Protein 2E5A (pdb70)

Structure (mmCIF, N/CA/C/O backbone):
data_2E5A
#
_entry.id   2E5A
#
_cell.length_a   81.439
_cell.length_b   81.439
_cell.length_c   120.532
_cell.angle_alpha   90.00
_cell.angle_beta   90.00
_cell.angle_gamma   120.00
#
_symmetry.space_group_name_H-M   'P 31 2 1'
#
loop_
_entity.id
_entity.type
_entity.pdbx_description
1 polymer 'Lipoyltransferase 1'
2 non-polymer 'MAGNESIUM ION'
3 non-polymer 'PHOSPHATE ION'
4 non-polymer "5'-O-[(R)-({5-[(3R)-1,2-DITHIOLAN-3-YL]PENTANOYL}OXY)(HYDROXY)PHOSPHORYL]ADENOSINE"
5 non-polymer 'ACETIC ACID'
6 water water
#
loop_
_atom_site.group_PDB
_atom_site.id
_atom_site.type_symbol
_atom_site.label_atom_id
_atom_site.label_alt_id
_atom_site.label_comp_id
_atom_site.label_asym_id
_atom_site.label_entity_id
_atom_site.label_seq_id
_atom_site.pdbx_PDB_ins_code
_atom_site.Cartn_x
_atom_site.Cartn_y
_atom_site.Cartn_z
_atom_site.occupancy
_atom_site.B_iso_or_equiv
_atom_site.auth_seq_id
_atom_site.auth_comp_id
_atom_site.auth_asym_id
_atom_site.auth_atom_id
_atom_site.pdbx_PDB_model_num
ATOM 1 N N . GLY A 1 5 ? 36.223 54.813 12.644 1.00 48.36 5 GLY A N 1
ATOM 2 C CA . GLY A 1 5 ? 37.013 53.539 12.660 1.00 47.49 5 GLY A CA 1
ATOM 3 C C . GLY A 1 5 ? 38.297 53.595 13.473 1.00 47.44 5 GLY A C 1
ATOM 4 O O . GLY A 1 5 ? 38.692 54.661 13.968 1.00 47.33 5 GLY A O 1
ATOM 5 N N . LEU A 1 6 ? 38.955 52.442 13.600 1.00 46.36 6 LEU A N 1
ATOM 6 C CA . LEU A 1 6 ? 40.169 52.305 14.403 1.00 45.56 6 LEU A CA 1
ATOM 7 C C . LEU A 1 6 ? 40.994 51.105 13.941 1.00 44.60 6 LEU A C 1
ATOM 8 O O . LEU A 1 6 ? 40.440 50.040 13.671 1.00 44.27 6 LEU A O 1
ATOM 13 N N . ILE A 1 7 ? 42.311 51.288 13.847 1.00 43.40 7 ILE A N 1
ATOM 14 C CA . ILE A 1 7 ? 43.218 50.229 13.410 1.00 42.34 7 ILE A CA 1
ATOM 15 C C . ILE A 1 7 ? 44.201 49.873 14.522 1.00 41.89 7 ILE A C 1
ATOM 16 O O . ILE A 1 7 ? 44.969 50.721 14.984 1.00 41.65 7 ILE A O 1
ATOM 21 N N . LEU A 1 8 ? 44.165 48.613 14.949 1.00 40.94 8 LEU A N 1
ATOM 22 C CA . LEU A 1 8 ? 45.022 48.143 16.028 1.00 40.33 8 LEU A CA 1
ATOM 23 C C . LEU A 1 8 ? 45.919 47.009 15.554 1.00 40.46 8 LEU A C 1
ATOM 24 O O . LEU A 1 8 ? 45.513 46.180 14.734 1.00 39.85 8 LEU A O 1
ATOM 29 N N . GLN A 1 9 ? 47.145 46.990 16.063 1.00 40.32 9 GLN A N 1
ATOM 30 C CA . GLN A 1 9 ? 48.051 45.886 15.803 1.00 41.14 9 GLN A CA 1
ATOM 31 C C . GLN A 1 9 ? 48.659 45.382 17.100 1.00 40.91 9 GLN A C 1
ATOM 32 O O . GLN A 1 9 ? 49.244 46.152 17.863 1.00 40.95 9 GLN A O 1
ATOM 38 N N . SER A 1 10 ? 48.526 44.084 17.344 1.00 40.67 10 SER A N 1
ATOM 39 C CA . SER A 1 10 ? 49.106 43.488 18.532 1.00 40.70 10 SER A CA 1
ATOM 40 C C . SER A 1 10 ? 50.626 43.433 18.409 1.00 40.69 10 SER A C 1
ATOM 41 O O . SER A 1 10 ? 51.158 43.127 17.339 1.00 40.32 10 SER A O 1
ATOM 44 N N . ILE A 1 11 ? 51.305 43.721 19.518 1.00 40.82 11 ILE A N 1
ATOM 45 C CA . ILE A 1 11 ? 52.763 43.645 19.609 1.00 41.26 11 ILE A CA 1
ATOM 46 C C . ILE A 1 11 ? 53.192 42.229 19.988 1.00 41.38 11 ILE A C 1
ATOM 47 O O . ILE A 1 11 ? 54.371 41.876 19.898 1.00 41.66 11 ILE A O 1
ATOM 52 N N . SER A 1 12 ? 52.215 41.426 20.412 1.00 40.91 12 SER A N 1
ATOM 53 C CA . SER A 1 12 ? 52.448 40.071 20.899 1.00 40.67 12 SER A CA 1
ATOM 54 C C . SER A 1 12 ? 52.369 39.052 19.757 1.00 40.27 12 SER A C 1
ATOM 55 O O . SER A 1 12 ? 51.634 39.242 18.782 1.00 40.21 12 SER A O 1
ATOM 58 N N . ASN A 1 13 ? 53.153 37.987 19.870 1.00 39.84 13 ASN A N 1
ATOM 59 C CA . ASN A 1 13 ? 53.052 36.857 18.955 1.00 39.59 13 ASN A CA 1
ATOM 60 C C . ASN A 1 13 ? 52.510 35.615 19.658 1.00 39.27 13 ASN A C 1
ATOM 61 O O . ASN A 1 13 ? 52.607 34.503 19.134 1.00 39.66 13 ASN A O 1
ATOM 66 N N . ASP A 1 14 ? 51.939 35.815 20.844 1.00 39.11 14 ASP A N 1
ATOM 67 C CA . ASP A 1 14 ? 51.306 34.741 21.616 1.00 39.45 14 ASP A CA 1
ATOM 68 C C . ASP A 1 14 ? 49.825 34.606 21.242 1.00 38.62 14 ASP A C 1
ATOM 69 O O . ASP A 1 14 ? 49.002 35.455 21.600 1.00 38.39 14 ASP A O 1
ATOM 74 N N . VAL A 1 15 ? 49.498 33.522 20.542 1.00 37.61 15 VAL A N 1
ATOM 75 C CA . VAL A 1 15 ? 48.126 33.260 20.085 1.00 36.61 15 VAL A CA 1
ATOM 76 C C . VAL A 1 15 ? 47.063 33.424 21.175 1.00 36.16 15 VAL A C 1
ATOM 77 O O . VAL A 1 15 ? 45.986 33.950 20.915 1.00 35.94 15 VAL A O 1
ATOM 81 N N . TYR A 1 16 ? 47.371 32.992 22.392 1.00 35.59 16 TYR A N 1
ATOM 82 C CA . TYR A 1 16 ? 46.370 32.990 23.453 1.00 35.74 16 TYR A CA 1
ATOM 83 C C . TYR A 1 16 ? 46.001 34.400 23.898 1.00 35.65 16 TYR A C 1
ATOM 84 O O . TYR A 1 16 ? 44.831 34.687 24.167 1.00 35.59 16 TYR A O 1
ATOM 93 N N . HIS A 1 17 ? 46.994 35.284 23.951 1.00 36.00 17 HIS A N 1
ATOM 94 C CA . HIS A 1 17 ? 46.737 36.689 24.280 1.00 36.13 17 HIS A CA 1
ATOM 95 C C . HIS A 1 17 ? 46.089 37.434 23.132 1.00 35.23 17 HIS A C 1
ATOM 96 O O . HIS A 1 17 ? 45.312 38.356 23.359 1.00 35.64 17 HIS A O 1
ATOM 103 N N . ASN A 1 18 ? 46.407 37.028 21.905 1.00 34.15 18 ASN A N 1
ATOM 104 C CA . ASN A 1 18 ? 45.842 37.661 20.715 1.00 33.47 18 ASN A CA 1
ATOM 105 C C . ASN A 1 18 ? 44.373 37.295 20.532 1.00 33.15 18 ASN A C 1
ATOM 106 O O . ASN A 1 18 ? 43.548 38.151 20.198 1.00 32.30 18 ASN A O 1
ATOM 111 N N . LEU A 1 19 ? 44.062 36.014 20.750 1.00 32.68 19 LEU A N 1
ATOM 112 C CA . LEU A 1 19 ? 42.676 35.551 20.822 1.00 32.85 19 LEU A CA 1
ATOM 113 C C . LEU A 1 1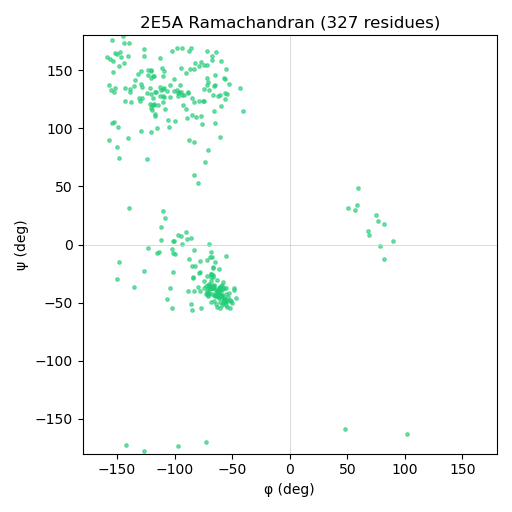9 ? 41.898 36.229 21.966 1.00 33.24 19 LEU A C 1
ATOM 114 O O . LEU A 1 19 ? 40.722 36.543 21.813 1.00 32.72 19 LEU A O 1
ATOM 119 N N . ALA A 1 20 ? 42.558 36.443 23.106 1.00 33.74 20 ALA A N 1
ATOM 120 C CA . ALA A 1 20 ? 41.937 37.151 24.241 1.00 34.37 20 ALA A CA 1
ATOM 121 C C . ALA A 1 20 ? 41.532 38.583 23.874 1.00 35.04 20 ALA A C 1
ATOM 122 O O . ALA A 1 20 ? 40.494 39.072 24.331 1.00 34.58 20 ALA A O 1
ATOM 124 N N . VAL A 1 21 ? 42.349 39.241 23.046 1.00 35.87 21 VAL A N 1
ATOM 125 C CA . VAL A 1 21 ? 42.037 40.577 22.509 1.00 36.80 21 VAL A CA 1
ATOM 126 C C . VAL A 1 21 ? 40.716 40.577 21.765 1.00 37.09 21 VAL A C 1
ATOM 127 O O . VAL A 1 21 ? 39.885 41.471 21.966 1.00 36.74 21 VAL A O 1
ATOM 131 N N . GLU A 1 22 ? 40.544 39.582 20.891 1.00 37.73 22 GLU A N 1
ATOM 132 C CA . GLU A 1 22 ? 39.285 39.356 20.190 1.00 38.39 22 GLU A CA 1
ATOM 133 C C . GLU A 1 22 ? 38.133 39.237 21.160 1.00 39.14 22 GLU A C 1
ATOM 134 O O . GLU A 1 22 ? 37.142 39.948 21.009 1.00 39.47 22 GLU A O 1
ATOM 140 N N . ASP A 1 23 ? 38.260 38.337 22.143 1.00 40.06 23 ASP A N 1
ATOM 141 C CA . ASP A 1 23 ? 37.262 38.188 23.218 1.00 41.26 23 ASP A CA 1
ATOM 142 C C . ASP A 1 23 ? 36.939 39.541 23.845 1.00 41.79 23 ASP A C 1
ATOM 143 O O . ASP A 1 23 ? 35.767 39.899 23.999 1.00 42.62 23 ASP A O 1
ATOM 148 N N . TRP A 1 24 ? 37.991 40.271 24.218 1.00 42.01 24 TRP A N 1
ATOM 149 C CA . TRP A 1 24 ? 37.869 41.530 24.949 1.00 42.69 24 TRP A CA 1
ATOM 150 C C . TRP A 1 24 ? 37.130 42.603 24.152 1.00 43.10 24 TRP A C 1
ATOM 151 O O . TRP A 1 24 ? 36.154 43.176 24.642 1.00 43.27 24 TRP A O 1
ATOM 162 N N . ILE A 1 25 ? 37.595 42.874 22.935 1.00 43.48 25 ILE A N 1
ATOM 163 C CA . ILE A 1 25 ? 36.962 43.873 22.077 1.00 44.44 25 ILE A CA 1
ATOM 164 C C . ILE A 1 25 ? 35.491 43.514 21.836 1.00 45.81 25 ILE A C 1
ATOM 165 O O . ILE A 1 25 ? 34.607 44.366 21.961 1.00 45.83 25 ILE A O 1
ATOM 170 N N . HIS A 1 26 ? 35.261 42.242 21.509 1.00 47.43 26 HIS A N 1
ATOM 171 C CA . HIS A 1 26 ? 33.940 41.615 21.420 1.00 49.17 26 HIS A CA 1
ATOM 172 C C . HIS A 1 26 ? 33.053 41.943 22.624 1.00 49.81 26 HIS A C 1
ATOM 173 O O . HIS A 1 26 ? 31.880 42.283 22.465 1.00 50.39 26 HIS A O 1
ATOM 180 N N . ASP A 1 27 ? 33.626 41.841 23.822 1.00 50.58 27 ASP A N 1
ATOM 181 C CA . ASP A 1 27 ? 32.887 42.001 25.074 1.00 51.20 27 ASP A CA 1
ATOM 182 C C . ASP A 1 27 ? 32.708 43.449 25.525 1.00 51.63 27 ASP A C 1
ATOM 183 O O . ASP A 1 27 ? 31.729 43.759 26.214 1.00 51.71 27 ASP A O 1
ATOM 188 N N . HIS A 1 28 ? 33.645 44.325 25.152 1.00 51.86 28 HIS A N 1
ATOM 189 C CA . HIS A 1 28 ? 33.774 45.635 25.806 1.00 52.08 28 HIS A CA 1
ATOM 190 C C . HIS A 1 28 ? 33.768 46.887 24.924 1.00 52.25 28 HIS A C 1
ATOM 191 O O . HIS A 1 28 ? 33.469 47.979 25.421 1.00 52.28 28 HIS A O 1
ATOM 198 N N . MET A 1 29 ? 34.115 46.760 23.643 1.00 52.02 29 MET A N 1
ATOM 199 C CA . MET A 1 29 ? 34.199 47.946 22.779 1.00 52.14 29 MET A CA 1
ATOM 200 C C . MET A 1 29 ? 32.878 48.307 22.108 1.00 52.04 29 MET A C 1
ATOM 201 O O . MET A 1 29 ? 32.199 47.450 21.536 1.00 51.91 29 MET A O 1
ATOM 206 N N . ASN A 1 30 ? 32.522 49.585 22.195 1.00 52.08 30 ASN A N 1
ATOM 207 C CA . ASN A 1 30 ? 31.374 50.122 21.479 1.00 51.92 30 ASN A CA 1
ATOM 208 C C . ASN A 1 30 ? 31.754 50.321 20.017 1.00 51.45 30 ASN A C 1
ATOM 209 O O . ASN A 1 30 ? 32.563 51.190 19.682 1.00 51.48 30 ASN A O 1
ATOM 214 N N . LEU A 1 31 ? 31.173 49.493 19.155 1.00 50.85 31 LEU A N 1
ATOM 215 C CA . LEU A 1 31 ? 31.537 49.450 17.741 1.00 50.42 31 LEU A CA 1
ATOM 216 C C . LEU A 1 31 ? 30.544 50.198 16.842 1.00 50.37 31 LEU A C 1
ATOM 217 O O . LEU A 1 31 ? 30.688 50.208 15.617 1.00 50.01 31 LEU A O 1
ATOM 222 N N . GLU A 1 32 ? 29.546 50.825 17.463 1.00 50.49 32 GLU A N 1
ATOM 223 C CA . GLU A 1 32 ? 28.557 51.636 16.744 1.00 50.88 32 GLU A CA 1
ATOM 224 C C . GLU A 1 32 ? 29.217 52.869 16.122 1.00 50.53 32 GLU A C 1
ATOM 225 O O . GLU A 1 32 ? 29.724 53.736 16.834 1.00 50.84 32 GLU A O 1
ATOM 231 N N . GLY A 1 33 ? 29.226 52.918 14.793 1.00 50.35 33 GLY A N 1
ATOM 232 C CA . GLY A 1 33 ? 29.868 53.999 14.036 1.00 49.90 33 GLY A CA 1
ATOM 233 C C . GLY A 1 33 ? 31.384 54.028 14.149 1.00 49.71 33 GLY A C 1
ATOM 234 O O . GLY A 1 33 ? 32.032 55.002 13.742 1.00 49.94 33 GLY A O 1
ATOM 235 N N . LYS A 1 34 ? 31.955 52.956 14.697 1.00 48.90 34 LYS A N 1
ATOM 236 C CA . LYS A 1 34 ? 33.392 52.885 14.934 1.00 48.22 34 LYS A CA 1
ATOM 237 C C . LYS A 1 34 ? 33.895 51.446 14.796 1.00 46.96 34 LYS A C 1
ATOM 238 O O . LYS A 1 34 ? 34.182 50.796 15.803 1.00 47.21 34 LYS A O 1
ATOM 244 N N . PRO A 1 35 ? 33.992 50.938 13.551 1.00 45.78 35 PRO A N 1
ATOM 245 C CA . PRO A 1 35 ? 34.484 49.573 13.365 1.00 44.79 35 PRO A CA 1
ATOM 246 C C . PRO A 1 35 ? 35.985 49.490 13.645 1.00 43.81 35 PRO A C 1
ATOM 247 O O . PRO A 1 35 ? 36.696 50.491 13.526 1.00 43.86 35 PRO A O 1
ATOM 251 N N . VAL A 1 36 ? 36.459 48.309 14.021 1.00 42.29 36 VAL A N 1
ATOM 252 C CA . VAL A 1 36 ? 37.867 48.132 14.344 1.00 40.63 36 VAL A CA 1
ATOM 253 C C . VAL A 1 36 ? 38.515 47.080 13.437 1.00 40.04 36 VAL A C 1
ATOM 254 O O . VAL A 1 36 ? 37.982 45.978 13.268 1.00 39.07 36 VAL A O 1
ATOM 258 N N . LEU A 1 37 ? 39.647 47.439 12.835 1.00 39.09 37 LEU A N 1
ATOM 259 C CA . LEU A 1 37 ? 40.527 46.451 12.218 1.00 38.85 37 LEU A CA 1
ATOM 260 C C . LEU A 1 37 ? 41.633 46.094 13.203 1.00 38.62 37 LEU A C 1
ATOM 261 O O . LEU A 1 37 ? 42.313 46.976 13.739 1.00 38.52 37 LEU A O 1
ATOM 266 N N . PHE A 1 38 ? 41.802 44.796 13.435 1.00 38.05 38 PHE A N 1
ATOM 267 C CA . PHE A 1 38 ? 42.818 44.289 14.342 1.00 37.33 38 PHE A CA 1
ATOM 268 C C . PHE A 1 38 ? 43.757 43.355 13.580 1.00 37.24 38 PHE A C 1
ATOM 269 O O . PHE A 1 38 ? 43.318 42.360 12.990 1.00 37.51 38 PHE A O 1
ATOM 277 N N . LEU A 1 39 ? 45.043 43.704 13.578 1.00 37.01 39 LEU A N 1
ATOM 278 C CA . LEU A 1 39 ? 46.074 42.969 12.847 1.00 37.06 39 LEU A CA 1
ATOM 279 C C . LEU A 1 39 ? 46.973 42.245 13.834 1.00 36.75 39 LEU A C 1
ATOM 280 O O . LEU A 1 39 ? 47.393 42.819 14.839 1.00 36.49 39 LEU A O 1
ATOM 285 N N . TRP A 1 40 ? 47.267 40.982 13.553 1.00 36.03 40 TRP A N 1
ATOM 286 C CA . TRP A 1 40 ? 48.062 40.186 14.473 1.00 35.90 40 TRP A CA 1
ATOM 287 C C . TRP A 1 40 ? 48.826 39.052 13.798 1.00 36.46 40 TRP A C 1
ATOM 288 O O . TRP A 1 40 ? 48.378 38.507 12.792 1.00 36.38 40 TRP A O 1
ATOM 299 N N . ARG A 1 41 ? 49.990 38.722 14.357 1.00 37.14 41 ARG A N 1
ATOM 300 C CA . ARG A 1 41 ? 50.792 37.593 13.891 1.00 37.80 41 ARG A CA 1
ATOM 301 C C . ARG A 1 41 ? 51.153 36.711 15.072 1.00 37.97 41 ARG A C 1
ATOM 302 O O . ARG A 1 41 ? 51.493 37.212 16.136 1.00 37.62 41 ARG A O 1
ATOM 310 N N . ASN A 1 42 ? 51.080 35.398 14.883 1.00 38.21 42 ASN A N 1
ATOM 311 C CA . ASN A 1 42 ? 51.447 34.465 15.937 1.00 38.54 42 ASN A CA 1
ATOM 312 C C . ASN A 1 42 ? 52.720 33.710 15.620 1.00 39.30 42 ASN A C 1
ATOM 313 O O . ASN A 1 42 ? 53.038 33.485 14.453 1.00 39.70 42 ASN A O 1
ATOM 318 N N . SER A 1 43 ? 53.435 33.312 16.668 1.00 39.96 43 SER A N 1
ATOM 319 C CA . SER A 1 43 ? 54.495 32.323 16.549 1.00 40.47 43 SER A CA 1
ATOM 320 C C . SER A 1 43 ? 53.872 30.981 16.108 1.00 40.63 43 SER A C 1
ATOM 321 O O . SER A 1 43 ? 52.645 30.829 16.167 1.00 41.04 43 SER A O 1
ATOM 324 N N . PRO A 1 44 ? 54.701 30.013 15.658 1.00 40.31 44 PRO A N 1
ATOM 325 C CA . PRO A 1 44 ? 54.179 28.718 15.178 1.00 39.50 44 PRO A CA 1
ATOM 326 C C . PRO A 1 44 ? 53.031 28.133 16.021 1.00 38.50 44 PRO A C 1
ATOM 327 O O . PRO A 1 44 ? 53.211 27.807 17.201 1.00 38.50 44 PRO A O 1
ATOM 331 N N . THR A 1 45 ? 51.852 28.033 15.402 1.00 37.66 45 THR A N 1
ATOM 332 C CA . THR A 1 45 ? 50.618 27.614 16.074 1.00 36.10 45 THR A CA 1
ATOM 333 C C . THR A 1 45 ? 49.649 26.961 15.086 1.00 35.35 45 THR A C 1
ATOM 334 O O . THR A 1 45 ? 49.390 27.504 14.008 1.00 35.15 45 THR A O 1
ATOM 338 N N . VAL A 1 46 ? 49.121 25.800 15.458 1.00 34.11 46 VAL A N 1
ATOM 339 C CA . VAL A 1 46 ? 47.987 25.219 14.753 1.00 33.24 46 VAL A CA 1
ATOM 340 C C . VAL A 1 46 ? 46.724 25.718 15.460 1.00 32.57 46 VAL A C 1
ATOM 341 O O . VAL A 1 46 ? 46.622 25.641 16.689 1.00 32.35 46 VAL A O 1
ATOM 345 N N . VAL A 1 47 ? 45.789 26.273 14.690 1.00 31.44 47 VAL A N 1
ATOM 346 C CA . VAL A 1 47 ? 44.537 26.800 15.264 1.00 30.57 47 VAL A CA 1
ATOM 347 C C . VAL A 1 47 ? 43.344 26.017 14.727 1.00 29.96 47 VAL A C 1
ATOM 348 O O . VAL A 1 47 ? 43.030 26.089 13.542 1.00 29.11 47 VAL A O 1
ATOM 352 N N . ILE A 1 48 ? 42.693 25.265 15.607 1.00 29.41 48 ILE A N 1
ATOM 353 C CA . ILE A 1 48 ? 41.538 24.470 15.230 1.00 29.17 48 ILE A CA 1
ATOM 354 C C . ILE A 1 48 ? 40.263 25.265 15.508 1.00 29.04 48 ILE A C 1
ATOM 355 O O . ILE A 1 48 ? 40.234 26.103 16.403 1.00 29.03 48 ILE A O 1
ATOM 360 N N . GLY A 1 49 ? 39.213 24.991 14.742 1.00 29.24 49 GLY A N 1
ATOM 361 C CA . GLY A 1 49 ? 37.909 25.604 14.980 1.00 29.44 49 GLY A CA 1
ATOM 362 C C . GLY A 1 49 ? 37.285 25.137 16.281 1.00 29.67 49 GLY A C 1
ATOM 363 O O . GLY A 1 49 ? 37.678 24.109 16.847 1.00 28.71 49 GLY A O 1
ATOM 364 N N . ARG A 1 50 ? 36.303 25.900 16.745 1.00 29.98 50 ARG A N 1
ATOM 365 C CA . ARG A 1 50 ? 35.612 25.648 18.018 1.00 29.96 50 ARG A CA 1
ATOM 366 C C . ARG A 1 50 ? 35.133 24.210 18.228 1.00 30.06 50 ARG A C 1
ATOM 367 O O . ARG A 1 50 ? 35.157 23.696 19.361 1.00 29.47 50 ARG A O 1
ATOM 375 N N . HIS A 1 51 ? 34.663 23.573 17.157 1.00 29.83 51 HIS A N 1
ATOM 376 C CA . HIS A 1 51 ? 34.044 22.248 17.273 1.00 29.90 51 HIS A CA 1
ATOM 377 C C . HIS A 1 51 ? 34.891 21.139 16.655 1.00 29.96 51 HIS A C 1
ATOM 378 O O . HIS A 1 51 ? 34.357 20.128 16.179 1.00 29.90 51 HIS A O 1
ATOM 385 N N . GLN A 1 52 ? 36.207 21.336 16.662 1.00 28.76 52 GLN A N 1
ATOM 386 C CA . GLN A 1 52 ? 37.113 20.402 16.020 1.00 29.07 52 GLN A CA 1
ATOM 387 C C . GLN A 1 52 ? 37.822 19.481 17.002 1.00 29.27 52 GLN A C 1
ATOM 388 O O . GLN A 1 52 ? 37.804 19.712 18.214 1.00 29.24 52 GLN A O 1
ATOM 394 N N . ASN A 1 53 ? 38.438 18.446 16.441 1.00 29.78 53 ASN A N 1
ATOM 395 C CA . ASN A 1 53 ? 39.153 17.401 17.169 1.00 30.21 53 ASN A CA 1
ATOM 396 C C . ASN A 1 53 ? 40.621 17.483 16.744 1.00 30.66 53 ASN A C 1
ATOM 397 O O . ASN A 1 53 ? 40.954 17.186 15.593 1.00 30.91 53 ASN A O 1
ATOM 402 N N . PRO A 1 54 ? 41.511 17.911 17.654 1.00 31.08 54 PRO A N 1
ATOM 403 C CA . PRO A 1 54 ? 42.881 18.121 17.205 1.00 31.90 54 PRO A CA 1
ATOM 404 C C . PRO A 1 54 ? 43.654 16.838 16.825 1.00 32.94 54 PRO A C 1
ATOM 405 O O . PRO A 1 54 ? 44.587 16.909 16.025 1.00 32.95 54 PRO A O 1
ATOM 409 N N . TRP A 1 55 ? 43.267 15.689 17.382 1.00 33.93 55 TRP A N 1
ATOM 410 C CA . TRP A 1 55 ? 43.878 14.404 16.988 1.00 35.32 55 TRP A CA 1
ATOM 411 C C . TRP A 1 55 ? 43.525 14.050 15.548 1.00 36.31 55 TRP A C 1
ATOM 412 O O . TRP A 1 55 ? 44.263 13.338 14.871 1.00 36.80 55 TRP A O 1
ATOM 423 N N . GLN A 1 56 ? 42.388 14.567 15.097 1.00 36.86 56 GLN A N 1
ATOM 424 C CA . GLN A 1 56 ? 41.883 14.368 13.749 1.00 38.03 56 GLN A CA 1
ATOM 425 C C . GLN A 1 56 ? 42.520 15.378 12.779 1.00 37.82 56 GLN A C 1
ATOM 426 O O . GLN A 1 56 ? 42.690 15.089 11.588 1.00 37.65 56 GLN A O 1
ATOM 432 N N . GLU A 1 57 ? 42.913 16.538 13.306 1.00 37.31 57 GLU A N 1
ATOM 433 C CA . GLU A 1 57 ? 43.276 17.684 12.473 1.00 37.47 57 GLU A CA 1
ATOM 434 C C . GLU A 1 57 ? 44.764 17.933 12.298 1.00 38.24 57 GLU A C 1
ATOM 435 O O . GLU A 1 57 ? 45.164 18.589 11.334 1.00 37.88 57 GLU A O 1
ATOM 441 N N . CYS A 1 58 ? 45.581 17.453 13.231 1.00 39.25 58 CYS A N 1
ATOM 442 C CA . CYS A 1 58 ? 47.011 17.703 13.131 1.00 40.91 58 CYS A CA 1
ATOM 443 C C . CYS A 1 58 ? 47.903 16.588 13.681 1.00 41.59 58 CYS A C 1
ATOM 444 O O . CYS A 1 58 ? 47.440 15.674 14.375 1.00 41.67 58 CYS A O 1
ATOM 447 N N . ASN A 1 59 ? 49.183 16.669 13.330 1.00 42.55 59 ASN A N 1
ATOM 448 C CA . ASN A 1 59 ? 50.200 15.768 13.850 1.00 43.30 59 ASN A CA 1
ATOM 449 C C . ASN A 1 59 ? 50.730 16.349 15.148 1.00 43.74 59 ASN A C 1
ATOM 450 O O . ASN A 1 59 ? 51.681 17.132 15.141 1.00 43.69 59 ASN A O 1
ATOM 455 N N . LEU A 1 60 ? 50.092 15.975 16.254 1.00 44.39 60 LEU A N 1
ATOM 456 C CA . LEU A 1 60 ? 50.399 16.534 17.570 1.00 45.34 60 LEU A CA 1
ATOM 457 C C . LEU A 1 60 ? 51.801 16.170 18.064 1.00 46.28 60 LEU A C 1
ATOM 458 O O . LEU A 1 60 ? 52.460 16.970 18.732 1.00 46.34 60 LEU A O 1
ATOM 463 N N . ASN A 1 61 ? 52.243 14.961 17.733 1.00 47.45 61 ASN A N 1
ATOM 464 C CA . ASN A 1 61 ? 53.590 14.511 18.067 1.00 48.60 61 ASN A CA 1
ATOM 465 C C . ASN A 1 61 ? 54.656 15.394 17.439 1.00 48.84 61 ASN A C 1
ATOM 466 O O . ASN A 1 61 ? 55.565 15.857 18.132 1.00 49.10 61 ASN A O 1
ATOM 471 N N . LEU A 1 62 ? 54.521 15.644 16.136 1.00 49.05 62 LEU A N 1
ATOM 472 C CA . LEU A 1 62 ? 55.432 16.529 15.415 1.00 49.43 62 LEU A CA 1
ATOM 473 C C . LEU A 1 62 ? 55.379 17.968 15.929 1.00 49.76 62 LEU A C 1
ATOM 474 O O . LEU A 1 62 ? 56.381 18.684 15.871 1.00 49.87 62 LEU A O 1
ATOM 479 N N . MET A 1 63 ? 54.210 18.385 16.417 1.00 49.76 63 MET A N 1
ATOM 480 C CA . MET A 1 63 ? 54.029 19.727 16.969 1.00 49.69 63 MET A CA 1
ATOM 481 C C . MET A 1 63 ? 54.754 19.884 18.299 1.00 50.26 63 MET A C 1
ATOM 482 O O . MET A 1 63 ? 55.388 20.909 18.552 1.00 49.91 63 MET A O 1
ATOM 487 N N . ARG A 1 64 ? 54.639 18.861 19.145 1.00 50.93 64 ARG A N 1
ATOM 488 C CA . ARG A 1 64 ? 55.267 18.846 20.464 1.00 51.86 64 ARG A CA 1
ATOM 489 C C . ARG A 1 64 ? 56.790 18.887 20.365 1.00 52.18 64 ARG A C 1
ATOM 490 O O . ARG A 1 64 ? 57.451 19.562 21.158 1.00 52.25 64 ARG A O 1
ATOM 498 N N . GLU A 1 65 ? 57.330 18.172 19.380 1.00 52.72 65 GLU A N 1
ATOM 499 C CA . GLU A 1 65 ? 58.774 18.055 19.197 1.00 53.68 65 GLU A CA 1
ATOM 500 C C . GLU A 1 65 ? 59.351 19.160 18.311 1.00 53.54 65 GLU A C 1
ATOM 501 O O . GLU A 1 65 ? 60.544 19.150 17.986 1.00 53.82 65 GLU A O 1
ATOM 507 N N . GLU A 1 66 ? 58.504 20.106 17.917 1.00 53.14 66 GLU A N 1
ATOM 508 C CA . GLU A 1 66 ? 58.965 21.248 17.147 1.00 52.57 66 GLU A CA 1
ATOM 509 C C . GLU A 1 66 ? 58.610 22.560 17.836 1.00 51.66 66 GLU A C 1
ATOM 510 O O . GLU A 1 66 ? 58.984 23.633 17.365 1.00 51.82 66 GLU A O 1
ATOM 516 N N . GLY A 1 67 ? 57.907 22.459 18.964 1.00 50.69 67 GLY A N 1
ATOM 517 C CA . GLY A 1 67 ? 57.483 23.628 19.739 1.00 49.36 67 GLY A CA 1
ATOM 518 C C .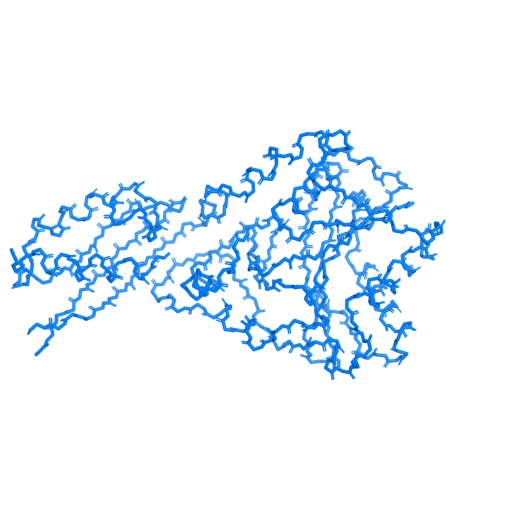 GLY A 1 67 ? 56.321 24.399 19.130 1.00 48.09 67 GLY A C 1
ATOM 519 O O . GLY A 1 67 ? 56.162 25.597 19.381 1.00 48.52 67 GLY A O 1
ATOM 520 N N . VAL A 1 68 ? 55.509 23.720 18.326 1.00 46.76 68 VAL A N 1
ATOM 521 C CA . VAL A 1 68 ? 54.335 24.342 17.706 1.00 44.90 68 VAL A CA 1
ATOM 522 C C . VAL A 1 68 ? 53.166 24.273 18.687 1.00 43.85 68 VAL A C 1
ATOM 523 O O . VAL A 1 68 ? 52.833 23.198 19.182 1.00 43.65 68 VAL A O 1
ATOM 527 N N . LYS A 1 69 ? 52.561 25.424 18.978 1.00 42.27 69 LYS A N 1
ATOM 528 C CA . LYS A 1 69 ? 51.426 25.485 19.904 1.00 40.66 69 LYS A CA 1
ATOM 529 C C . LYS A 1 69 ? 50.119 25.000 19.263 1.00 39.35 69 LYS A C 1
ATOM 530 O O . LYS A 1 69 ? 49.968 25.008 18.045 1.00 39.40 69 LYS A O 1
ATOM 536 N N . LEU A 1 70 ? 49.187 24.569 20.103 1.00 37.77 70 LEU A N 1
ATOM 537 C CA . LEU A 1 70 ? 47.834 24.272 19.671 1.00 36.16 70 LEU A CA 1
ATOM 538 C C . LEU A 1 70 ? 46.893 25.242 20.373 1.00 35.32 70 LEU A C 1
ATOM 539 O O . LEU A 1 70 ? 46.981 25.440 21.591 1.00 35.18 70 LEU A O 1
ATOM 544 N N . ALA A 1 71 ? 46.017 25.861 19.592 1.00 33.82 71 ALA A N 1
ATOM 545 C CA . ALA A 1 71 ? 44.983 26.729 20.131 1.00 32.83 71 ALA A CA 1
ATOM 546 C C . ALA A 1 71 ? 43.639 26.368 19.509 1.00 32.02 71 ALA A C 1
ATOM 547 O O . ALA A 1 71 ? 43.581 25.950 18.351 1.00 31.36 71 ALA A O 1
ATOM 549 N N . ARG A 1 72 ? 42.573 26.510 20.290 1.00 30.98 72 ARG A N 1
ATOM 550 C CA . ARG A 1 72 ? 41.211 26.410 19.771 1.00 30.76 72 ARG A CA 1
ATOM 551 C C . ARG A 1 72 ? 40.590 27.806 19.825 1.00 30.62 72 ARG A C 1
ATOM 552 O O . ARG A 1 72 ? 40.558 28.431 20.889 1.00 30.96 72 ARG A O 1
ATOM 560 N N . ARG A 1 73 ? 40.136 28.306 18.677 1.00 30.22 73 ARG A N 1
ATOM 561 C CA . ARG A 1 73 ? 39.511 29.631 18.612 1.00 29.49 73 ARG A CA 1
ATOM 562 C C . ARG A 1 73 ? 38.024 29.507 18.949 1.00 29.63 73 ARG A C 1
ATOM 563 O O . ARG A 1 73 ? 37.502 28.398 19.043 1.00 30.04 73 ARG A O 1
ATOM 571 N N . ARG A 1 74 ? 37.348 30.636 19.150 1.00 29.33 74 ARG A N 1
ATOM 572 C CA . ARG A 1 74 ? 35.933 30.628 19.517 1.00 29.52 74 ARG A CA 1
ATOM 573 C C . ARG A 1 74 ? 34.990 30.536 18.319 1.00 29.28 74 ARG A C 1
ATOM 574 O O . ARG A 1 74 ? 33.827 30.167 18.464 1.00 29.49 74 ARG A O 1
ATOM 582 N N . SER A 1 75 ? 35.500 30.854 17.135 1.00 28.69 75 SER A N 1
ATOM 583 C CA . SER A 1 75 ? 34.722 30.718 15.911 1.00 28.82 75 SER A CA 1
ATOM 584 C C . SER A 1 75 ? 34.754 29.275 15.418 1.00 29.03 75 SER A C 1
ATOM 585 O O . SER A 1 75 ? 35.681 28.519 15.746 1.00 28.71 75 SER A O 1
ATOM 588 N N . GLY A 1 76 ? 33.741 28.904 14.634 1.00 29.01 76 GLY A N 1
ATOM 589 C CA . GLY A 1 76 ? 33.675 27.596 13.991 1.00 29.42 76 GLY A CA 1
ATOM 590 C C . GLY A 1 76 ? 34.660 27.480 12.836 1.00 29.55 76 GLY A C 1
ATOM 591 O O . GLY A 1 76 ? 35.534 28.333 12.659 1.00 29.86 76 GLY A O 1
ATOM 592 N N . GLY A 1 77 ? 34.529 26.413 12.054 1.00 29.52 77 GLY A N 1
ATOM 593 C CA . GLY A 1 77 ? 35.351 26.229 10.856 1.00 29.50 77 GLY A CA 1
ATOM 594 C C . GLY A 1 77 ? 36.514 25.258 10.999 1.00 29.78 77 GLY A C 1
ATOM 595 O O . GLY A 1 77 ? 36.569 24.461 11.949 1.00 29.84 77 GLY A O 1
ATOM 596 N N . GLY A 1 78 ? 37.455 25.347 10.059 1.00 29.64 78 GLY A N 1
ATOM 597 C CA . GLY A 1 78 ? 38.556 24.400 9.964 1.00 30.12 78 GLY A CA 1
ATOM 598 C C . GLY A 1 78 ? 39.875 24.803 10.588 1.00 30.29 78 GLY A C 1
ATOM 599 O O . GLY A 1 78 ? 39.995 25.833 11.264 1.00 30.33 78 GLY A O 1
ATO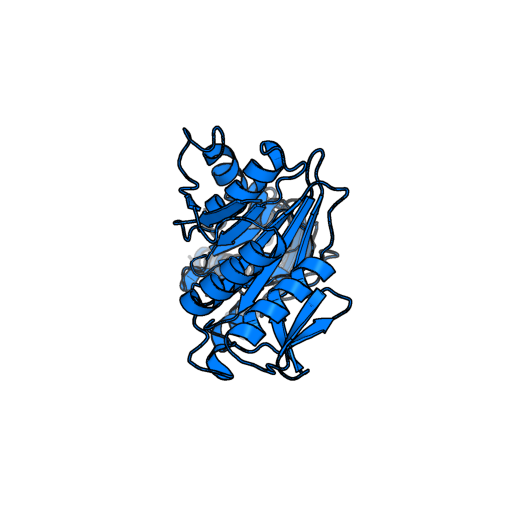M 600 N N . THR A 1 79 ? 40.874 23.965 10.355 1.00 30.82 79 THR A N 1
ATOM 601 C CA . THR A 1 79 ? 42.170 24.083 11.007 1.00 31.12 79 THR A CA 1
ATOM 602 C C . THR A 1 79 ? 43.167 24.747 10.074 1.00 31.67 79 THR A C 1
ATOM 603 O O . THR A 1 79 ? 43.277 24.374 8.904 1.00 31.92 79 THR A O 1
ATOM 607 N N . VAL A 1 80 ? 43.879 25.739 10.601 1.00 32.06 80 VAL A N 1
ATOM 608 C CA . VAL A 1 80 ? 44.929 26.432 9.855 1.00 32.37 80 VAL A CA 1
ATOM 609 C C . VAL A 1 80 ? 46.240 26.427 10.630 1.00 33.14 80 VAL A C 1
ATOM 610 O O . VAL A 1 80 ? 46.257 26.158 11.834 1.00 32.66 80 VAL A O 1
ATOM 614 N N . TYR A 1 81 ? 47.338 26.696 9.926 1.00 33.58 81 TYR A N 1
ATOM 615 C CA . TYR A 1 81 ? 48.627 26.891 10.567 1.00 34.49 81 TYR A CA 1
ATOM 616 C C . TYR A 1 81 ? 49.035 28.365 10.557 1.00 34.64 81 TYR A C 1
ATOM 617 O O . TYR A 1 81 ? 48.942 29.038 9.532 1.00 34.54 81 TYR A O 1
ATOM 626 N N . HIS A 1 82 ? 49.472 28.858 11.715 1.00 35.14 82 HIS A N 1
ATOM 627 C CA . HIS A 1 82 ? 49.984 30.221 11.843 1.00 35.83 82 HIS A CA 1
ATOM 628 C C . HIS A 1 82 ? 51.475 30.173 12.121 1.00 36.42 82 HIS A C 1
ATOM 629 O O . HIS A 1 82 ? 51.923 29.413 12.977 1.00 36.78 82 HIS A O 1
ATOM 636 N N . ASP A 1 83 ? 52.243 30.981 11.403 1.00 37.20 83 ASP A N 1
ATOM 637 C CA . ASP A 1 83 ? 53.577 31.354 11.868 1.00 38.27 83 ASP A CA 1
ATOM 638 C C . ASP A 1 83 ? 53.806 32.810 11.506 1.00 38.80 83 ASP A C 1
ATOM 639 O O . ASP A 1 83 ? 52.878 33.485 11.039 1.00 39.01 83 ASP A O 1
ATOM 644 N N . MET A 1 84 ? 55.025 33.301 11.714 1.00 39.36 84 MET A N 1
ATOM 6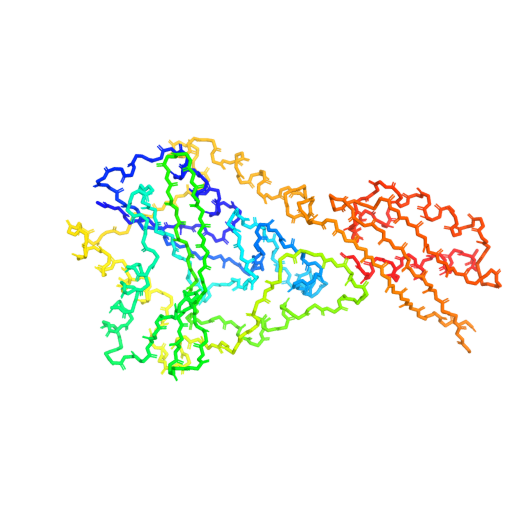45 C CA . MET A 1 84 ? 55.311 34.732 11.535 1.00 39.88 84 MET A CA 1
ATOM 646 C C . MET A 1 84 ? 55.169 35.228 10.099 1.00 39.57 84 MET A C 1
ATOM 647 O O . MET A 1 84 ? 55.098 36.437 9.865 1.00 39.84 84 MET A O 1
ATOM 652 N N . GLY A 1 85 ? 55.114 34.295 9.149 1.00 39.01 85 GLY A N 1
ATOM 653 C CA . GLY A 1 85 ? 54.858 34.626 7.748 1.00 38.47 85 GLY A CA 1
ATOM 654 C C . GLY A 1 85 ? 53.377 34.728 7.395 1.00 38.19 85 GLY A C 1
ATOM 655 O O . GLY A 1 85 ? 53.021 34.900 6.227 1.00 37.94 85 GLY A O 1
ATOM 656 N N . ASN A 1 86 ? 52.515 34.622 8.408 1.00 37.68 86 ASN A N 1
ATOM 657 C CA . ASN A 1 86 ? 51.060 34.683 8.222 1.00 37.30 86 ASN A CA 1
ATOM 658 C C . ASN A 1 86 ? 50.468 35.883 8.953 1.00 36.89 86 ASN A C 1
ATOM 659 O O . ASN A 1 86 ? 50.766 36.104 10.127 1.00 36.96 86 ASN A O 1
ATOM 664 N N . ILE A 1 87 ? 49.634 36.650 8.256 1.00 36.51 87 ILE A N 1
ATOM 665 C CA . ILE A 1 87 ? 48.904 37.761 8.876 1.00 36.55 87 ILE A CA 1
ATOM 666 C C . ILE A 1 87 ? 47.485 37.324 9.251 1.00 35.67 87 ILE A C 1
ATOM 667 O O . ILE A 1 87 ? 46.784 36.717 8.445 1.00 35.41 87 ILE A O 1
ATOM 672 N N . ASN A 1 88 ? 47.065 37.642 10.470 1.00 34.92 88 ASN A N 1
ATOM 673 C CA . ASN A 1 88 ? 45.656 37.517 10.831 1.00 34.41 88 ASN A CA 1
ATOM 674 C C . ASN A 1 88 ? 44.977 38.870 10.863 1.00 34.17 88 ASN A C 1
ATOM 675 O O . ASN A 1 88 ? 45.538 39.844 11.361 1.00 34.23 88 ASN A O 1
ATOM 680 N N . LEU A 1 89 ? 43.767 38.926 10.322 1.00 33.99 89 LEU A N 1
ATOM 681 C CA . LEU A 1 89 ? 42.989 40.155 10.309 1.00 33.80 89 LEU A CA 1
ATOM 682 C C . LEU A 1 89 ? 41.645 39.912 10.969 1.00 33.48 89 LEU A C 1
ATOM 683 O O . LEU A 1 89 ? 40.943 38.962 10.617 1.00 32.90 89 LEU A O 1
ATOM 688 N N . THR A 1 90 ? 41.279 40.784 11.904 1.00 32.85 90 THR A N 1
ATOM 689 C CA . THR A 1 90 ? 39.957 40.724 12.509 1.00 32.41 90 THR A CA 1
ATOM 690 C C . THR A 1 90 ? 39.206 42.022 12.252 1.00 32.82 90 THR A C 1
ATOM 691 O O . THR A 1 90 ? 39.655 43.104 12.649 1.00 32.70 90 THR A O 1
ATOM 695 N N . PHE A 1 91 ? 38.066 41.890 11.578 1.00 32.84 91 PHE A N 1
ATOM 696 C CA . PHE A 1 91 ? 37.163 43.006 11.308 1.00 33.79 91 PHE A CA 1
ATOM 697 C C . PHE A 1 91 ? 36.014 42.968 12.331 1.00 33.76 91 PHE A C 1
ATOM 698 O O . PHE A 1 91 ? 35.145 42.102 12.256 1.00 33.22 91 PHE A O 1
ATOM 706 N N . PHE A 1 92 ? 36.041 43.887 13.297 1.00 34.05 92 PHE A N 1
ATOM 707 C CA . PHE A 1 92 ? 35.000 43.996 14.316 1.00 34.46 92 PHE A CA 1
ATOM 708 C C . PHE A 1 92 ? 33.951 45.004 13.879 1.00 35.36 92 PHE A C 1
ATOM 709 O O . PHE A 1 92 ? 34.283 46.134 13.514 1.00 35.72 92 PHE A O 1
ATOM 717 N N . THR A 1 93 ? 32.686 44.599 13.918 1.00 36.46 93 THR A N 1
ATOM 718 C CA . THR A 1 93 ? 31.573 45.511 13.617 1.00 37.22 93 THR A CA 1
ATOM 719 C C . THR A 1 93 ? 30.430 45.255 14.595 1.00 37.71 93 THR A C 1
ATOM 720 O O . THR A 1 93 ? 30.484 44.319 15.391 1.00 37.65 93 THR A O 1
ATOM 724 N N . THR A 1 94 ? 29.398 46.095 14.531 1.00 38.36 94 THR A N 1
ATOM 725 C CA . THR A 1 94 ? 28.105 45.775 15.121 1.00 38.65 94 THR A CA 1
ATOM 726 C C . THR A 1 94 ? 27.543 44.611 14.302 1.00 39.04 94 THR A C 1
ATOM 727 O O . THR A 1 94 ? 27.952 44.408 13.162 1.00 38.82 94 THR A O 1
ATOM 731 N N . LYS A 1 95 ? 26.607 43.854 14.862 1.00 39.57 95 LYS A N 1
ATOM 732 C CA . LYS A 1 95 ? 25.998 42.753 14.115 1.00 40.06 95 LYS A CA 1
ATOM 733 C C . LYS A 1 95 ? 25.366 43.235 12.803 1.00 40.32 95 LYS A C 1
ATOM 734 O O . LYS A 1 95 ? 25.447 42.556 11.779 1.00 39.81 95 LYS A O 1
ATOM 740 N N . LYS A 1 96 ? 24.758 44.422 12.840 1.00 40.66 96 LYS A N 1
ATOM 741 C CA . LYS A 1 96 ? 24.120 45.013 11.660 1.00 41.20 96 LYS A CA 1
ATOM 742 C C . LYS A 1 96 ? 25.105 45.226 10.506 1.00 40.45 96 LYS A C 1
ATOM 743 O O . LYS A 1 96 ? 24.745 45.063 9.343 1.00 40.60 96 LYS A O 1
ATOM 749 N N . LYS A 1 97 ? 26.347 45.575 10.832 1.00 39.88 97 LYS A N 1
ATOM 750 C CA . LYS A 1 97 ? 27.362 45.847 9.812 1.00 39.59 97 LYS A CA 1
ATOM 751 C C . LYS A 1 97 ? 28.262 44.649 9.459 1.00 39.01 97 LYS A C 1
ATOM 752 O O . LYS A 1 97 ? 29.229 44.793 8.708 1.00 38.66 97 LYS A O 1
ATOM 758 N N . TYR A 1 98 ? 27.933 43.477 9.996 1.00 38.26 98 TYR A N 1
ATOM 759 C CA . TYR A 1 98 ? 28.648 42.236 9.675 1.00 38.21 98 TYR A CA 1
ATOM 760 C C . TYR A 1 98 ? 28.552 41.951 8.176 1.00 38.24 98 TYR A C 1
ATOM 761 O O . TYR A 1 98 ? 27.455 41.800 7.635 1.00 38.55 98 TYR A O 1
ATOM 770 N N . ASP A 1 99 ? 29.705 41.902 7.506 1.00 38.38 99 ASP A N 1
ATOM 771 C CA . ASP A 1 99 ? 29.748 41.713 6.054 1.00 38.49 99 ASP A CA 1
ATOM 772 C C . ASP A 1 99 ? 31.094 41.138 5.640 1.00 38.03 99 ASP A C 1
ATOM 773 O O . ASP A 1 99 ? 32.027 41.883 5.344 1.00 37.73 99 ASP A O 1
ATOM 778 N N . ARG A 1 100 ? 31.187 39.807 5.619 1.00 37.78 100 ARG A N 1
ATOM 779 C CA . ARG A 1 100 ? 32.451 39.120 5.348 1.00 37.56 100 ARG A CA 1
ATOM 780 C C . ARG A 1 100 ? 32.989 39.427 3.950 1.00 38.19 100 ARG A C 1
ATOM 781 O O . ARG A 1 100 ? 34.191 39.623 3.764 1.00 37.92 100 ARG A O 1
ATOM 789 N N . MET A 1 101 ? 32.093 39.477 2.973 1.00 38.92 101 MET A N 1
ATOM 790 C CA . MET A 1 101 ? 32.502 39.673 1.590 1.00 40.33 101 MET A CA 1
ATOM 791 C C . MET A 1 101 ? 33.023 41.093 1.370 1.00 40.56 101 MET A C 1
ATOM 792 O O . MET A 1 101 ? 33.958 41.293 0.595 1.00 40.65 101 MET A O 1
ATOM 797 N N . GLU A 1 102 ? 32.450 42.065 2.085 1.00 40.88 102 GLU A N 1
ATOM 798 C CA . GLU A 1 102 ? 32.949 43.446 2.047 1.00 41.55 102 GLU A CA 1
ATOM 799 C C . GLU A 1 102 ? 34.404 43.502 2.491 1.00 40.50 102 GLU A C 1
ATOM 800 O O . GLU A 1 102 ? 35.229 44.164 1.852 1.00 40.72 102 GLU A O 1
ATOM 806 N N . ASN A 1 103 ? 34.712 42.780 3.575 1.00 39.50 103 ASN A N 1
ATOM 807 C CA . ASN A 1 103 ? 36.061 42.736 4.140 1.00 38.08 103 ASN A CA 1
ATOM 808 C C . ASN A 1 103 ? 37.051 42.071 3.203 1.00 37.71 103 ASN A C 1
ATOM 809 O O . ASN A 1 103 ? 38.172 42.552 3.036 1.00 37.67 103 ASN A O 1
ATOM 814 N N . LEU A 1 104 ? 36.640 40.960 2.599 1.00 37.07 104 LEU A N 1
ATOM 815 C CA . LEU A 1 104 ? 37.493 40.255 1.648 1.00 37.28 104 LEU A CA 1
ATOM 816 C C . LEU A 1 104 ? 37.804 41.101 0.410 1.00 37.81 104 LEU A C 1
ATOM 817 O O . LEU A 1 104 ? 38.927 41.078 -0.096 1.00 37.99 104 LEU A O 1
ATOM 822 N N . LYS A 1 105 ? 36.806 41.833 -0.073 1.00 38.65 105 LYS A N 1
ATOM 823 C CA . LYS A 1 105 ? 37.010 42.766 -1.188 1.00 40.13 105 LYS A CA 1
ATOM 824 C C . LYS A 1 105 ? 38.013 43.859 -0.830 1.00 40.28 105 LYS A C 1
ATOM 825 O O . LYS A 1 105 ? 38.846 44.228 -1.656 1.00 40.77 105 LYS A O 1
ATOM 831 N N . LEU A 1 106 ? 37.944 44.347 0.409 1.00 40.49 106 LEU A N 1
ATOM 832 C CA . LEU A 1 106 ? 38.887 45.347 0.917 1.00 40.57 106 LEU A CA 1
ATOM 833 C C . LEU A 1 106 ? 40.314 44.821 0.889 1.00 40.90 106 LEU A C 1
ATOM 834 O O . LEU A 1 106 ? 41.238 45.539 0.488 1.00 41.17 106 LEU A O 1
ATOM 839 N N . VAL A 1 107 ? 40.492 43.567 1.310 1.00 40.97 107 VAL A N 1
ATOM 840 C CA . VAL A 1 107 ? 41.805 42.923 1.284 1.00 41.08 107 VAL A CA 1
ATOM 841 C C . VAL A 1 107 ? 42.343 42.797 -0.151 1.00 41.29 107 VAL A C 1
ATOM 842 O O . VAL A 1 107 ? 43.534 42.994 -0.386 1.00 40.95 107 VAL A O 1
ATOM 846 N N . VAL A 1 108 ? 41.461 42.462 -1.091 1.00 42.07 108 VAL A N 1
ATOM 847 C CA . VAL A 1 108 ? 41.828 42.353 -2.508 1.00 42.72 108 VAL A CA 1
ATOM 848 C C . VAL A 1 108 ? 42.331 43.704 -3.044 1.00 43.51 108 VAL A C 1
ATOM 849 O O . VAL A 1 108 ? 43.354 43.764 -3.736 1.00 43.91 108 VAL A O 1
ATOM 853 N N . ARG A 1 109 ? 41.623 44.781 -2.708 1.00 44.28 109 ARG A N 1
ATOM 854 C CA . ARG A 1 109 ? 42.061 46.137 -3.065 1.00 44.99 109 ARG A CA 1
ATOM 855 C C . ARG A 1 109 ? 43.474 46.407 -2.558 1.00 45.62 109 ARG A C 1
ATOM 856 O O . ARG A 1 109 ? 44.331 46.878 -3.312 1.00 45.90 109 ARG A O 1
ATOM 864 N N . ALA A 1 110 ? 43.712 46.071 -1.289 1.00 46.06 110 ALA A N 1
ATOM 865 C CA . ALA A 1 110 ? 44.993 46.314 -0.629 1.00 46.42 110 ALA A CA 1
ATOM 866 C C . ALA A 1 110 ? 46.146 45.578 -1.312 1.00 46.89 110 ALA A C 1
ATOM 867 O O . ALA A 1 110 ? 47.208 46.162 -1.548 1.00 46.97 110 ALA A O 1
ATOM 869 N N . LEU A 1 111 ? 45.924 44.306 -1.640 1.00 47.27 111 LEU A N 1
ATOM 870 C CA . LEU A 1 111 ? 46.926 43.489 -2.328 1.00 47.71 111 LEU A CA 1
ATOM 871 C C . LEU A 1 111 ? 47.232 44.021 -3.726 1.00 48.45 111 LEU A C 1
ATOM 872 O O . LEU A 1 111 ? 48.393 44.039 -4.142 1.00 48.66 111 LEU A O 1
ATOM 877 N N . LYS A 1 112 ? 46.190 44.453 -4.435 1.00 49.23 112 LYS A N 1
ATOM 878 C CA . LYS A 1 112 ? 46.334 45.027 -5.771 1.00 50.20 112 LYS A CA 1
ATOM 879 C C . LYS A 1 112 ? 47.048 46.382 -5.756 1.00 51.04 112 LYS A C 1
ATOM 880 O O . LYS A 1 112 ? 47.701 46.755 -6.732 1.00 51.41 112 LYS A O 1
ATOM 886 N N . ALA A 1 113 ? 46.928 47.108 -4.647 1.00 51.69 113 ALA A N 1
ATOM 887 C CA . ALA A 1 113 ? 47.637 48.372 -4.471 1.00 52.24 113 ALA A CA 1
ATOM 888 C C . ALA A 1 113 ? 49.156 48.194 -4.510 1.00 52.76 113 ALA A C 1
ATOM 889 O O . ALA A 1 113 ? 49.863 49.045 -5.051 1.00 52.97 113 ALA A O 1
ATOM 891 N N . VAL A 1 114 ? 49.651 47.090 -3.946 1.00 53.03 114 VAL A N 1
ATOM 892 C CA . VAL A 1 114 ? 51.096 46.816 -3.897 1.00 53.47 114 VAL A CA 1
ATOM 893 C C . VAL A 1 114 ? 51.542 45.826 -4.990 1.00 53.66 114 VAL A C 1
ATOM 894 O O . VAL A 1 114 ? 52.738 45.591 -5.189 1.00 53.92 114 VAL A O 1
ATOM 898 N N . HIS A 1 115 ? 50.570 45.242 -5.682 1.00 53.91 115 HIS A N 1
ATOM 899 C CA . HIS A 1 115 ? 50.836 44.407 -6.848 1.00 53.98 115 HIS A CA 1
ATOM 900 C C . HIS A 1 115 ? 49.660 44.507 -7.808 1.00 54.20 115 HIS A C 1
ATOM 901 O O . HIS A 1 115 ? 48.773 43.650 -7.786 1.00 54.23 115 HIS A O 1
ATOM 908 N N . PRO A 1 116 ? 49.655 45.553 -8.662 1.00 54.51 116 PRO A N 1
ATOM 909 C CA . PRO A 1 116 ? 48.547 45.832 -9.578 1.00 54.55 116 PRO A CA 1
ATOM 910 C C . PRO A 1 116 ? 48.192 44.622 -10.425 1.00 54.66 116 PRO A C 1
ATOM 911 O O . PRO A 1 116 ? 49.082 43.916 -10.902 1.00 54.95 116 PRO A O 1
ATOM 915 N N . HIS A 1 117 ? 46.893 44.392 -10.585 1.00 54.75 117 HIS A N 1
ATOM 916 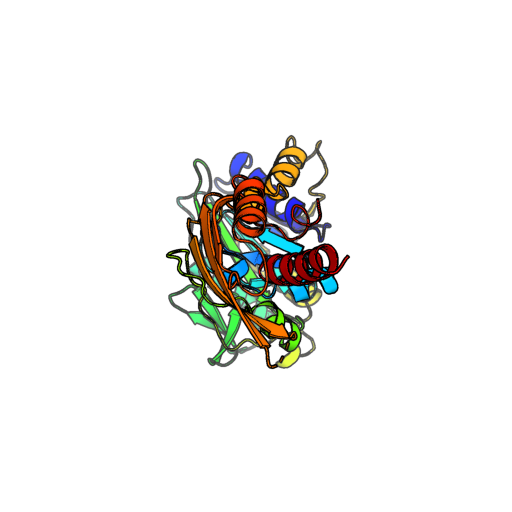C CA . HIS A 1 117 ? 46.365 43.242 -11.320 1.00 55.01 117 HIS A CA 1
ATOM 917 C C . HIS A 1 117 ? 46.809 41.882 -10.765 1.00 54.55 117 HIS A C 1
ATOM 918 O O . HIS A 1 117 ? 47.001 40.924 -11.519 1.00 54.65 117 HIS A O 1
ATOM 925 N N . LEU A 1 118 ? 46.966 41.802 -9.445 1.00 53.93 118 LEU A N 1
ATOM 926 C CA . LEU A 1 118 ? 47.148 40.512 -8.779 1.00 53.26 118 LEU A CA 1
ATOM 927 C C . LEU A 1 118 ? 45.853 39.716 -8.925 1.00 52.73 118 LEU A C 1
ATOM 928 O O . LEU A 1 118 ? 44.770 40.229 -8.649 1.00 52.68 118 LEU A O 1
ATOM 933 N N . ASP A 1 119 ? 45.969 38.481 -9.401 1.00 52.23 119 ASP A N 1
ATOM 934 C CA . ASP A 1 119 ? 44.809 37.618 -9.572 1.00 51.90 119 ASP A CA 1
ATOM 935 C C . ASP A 1 119 ? 44.485 36.953 -8.232 1.00 51.12 119 ASP A C 1
ATOM 936 O O . ASP A 1 119 ? 45.001 35.883 -7.916 1.00 50.85 119 ASP A O 1
ATOM 941 N N . VAL A 1 120 ? 43.667 37.635 -7.435 1.00 50.37 120 VAL A N 1
ATOM 942 C CA . VAL A 1 120 ? 43.149 37.102 -6.172 1.00 49.51 120 VAL A CA 1
ATOM 943 C C . VAL A 1 120 ? 41.637 37.271 -6.188 1.00 48.82 120 VAL A C 1
ATOM 944 O O . VAL A 1 120 ? 41.132 38.370 -6.420 1.00 48.98 120 VAL A O 1
ATOM 948 N N . GLN A 1 121 ? 40.920 36.172 -5.968 1.00 48.06 121 GLN A N 1
ATOM 949 C CA . GLN A 1 121 ? 39.465 36.214 -5.904 1.00 47.22 121 GLN A CA 1
ATOM 950 C C . GLN A 1 121 ? 38.924 35.655 -4.584 1.00 46.38 121 GLN A C 1
ATOM 951 O O . GLN A 1 121 ? 39.536 34.772 -3.965 1.00 45.97 121 GLN A O 1
ATOM 957 N N . ALA A 1 122 ? 37.775 36.183 -4.171 1.00 45.27 122 ALA A N 1
ATOM 958 C CA . ALA A 1 122 ? 37.060 35.693 -3.003 1.00 44.47 122 ALA A CA 1
ATOM 959 C C . ALA A 1 122 ? 35.980 34.716 -3.466 1.00 43.89 122 ALA A C 1
ATOM 960 O O . ALA A 1 122 ? 35.222 35.009 -4.396 1.00 44.04 122 ALA A O 1
ATOM 962 N N . THR A 1 123 ? 35.931 33.550 -2.831 1.00 42.53 123 THR A N 1
ATOM 963 C CA . THR A 1 123 ? 34.977 32.519 -3.191 1.00 41.15 123 THR A CA 1
ATOM 964 C C . THR A 1 123 ? 33.787 32.581 -2.240 1.00 40.67 123 THR A C 1
ATOM 965 O O . THR A 1 123 ? 33.841 33.271 -1.214 1.00 40.29 123 THR A O 1
ATOM 969 N N . LYS A 1 124 ? 32.732 31.846 -2.587 1.00 39.64 124 LYS A N 1
ATOM 970 C CA . LYS A 1 124 ? 31.482 31.786 -1.826 1.00 39.44 124 LYS A CA 1
ATOM 971 C C . LYS A 1 124 ? 31.662 31.315 -0.374 1.00 38.62 124 LYS A C 1
ATOM 972 O O . LYS A 1 124 ? 30.912 31.737 0.514 1.00 38.79 124 LYS A O 1
ATOM 978 N N . ARG A 1 125 ? 32.637 30.436 -0.144 1.00 37.31 125 ARG A N 1
ATOM 979 C CA . ARG A 1 125 ? 32.957 29.976 1.215 1.00 36.41 125 ARG A CA 1
ATOM 980 C C . ARG A 1 125 ? 34.015 30.854 1.899 1.00 36.04 125 ARG A C 1
ATOM 981 O O . ARG A 1 125 ? 34.549 30.498 2.956 1.00 35.63 125 ARG A O 1
ATOM 989 N N . PHE A 1 126 ? 34.306 31.999 1.275 1.00 35.61 126 PHE A N 1
ATOM 990 C CA . PHE A 1 126 ? 35.127 33.083 1.847 1.00 35.59 126 PHE A CA 1
ATOM 991 C C . PHE A 1 126 ? 36.627 32.834 1.860 1.00 35.84 126 PHE A C 1
ATOM 992 O O . PHE A 1 126 ? 37.359 33.472 2.613 1.00 36.20 126 PHE A O 1
ATOM 1000 N N . ASP A 1 127 ? 37.090 31.917 1.014 1.00 35.95 127 ASP A N 1
ATOM 1001 C CA . ASP A 1 127 ? 38.518 31.767 0.780 1.00 36.65 127 ASP A CA 1
ATOM 1002 C C . ASP A 1 127 ? 38.989 32.860 -0.173 1.00 37.23 127 ASP A C 1
ATOM 1003 O O . ASP A 1 127 ? 38.211 33.369 -0.969 1.00 37.36 127 ASP A O 1
ATOM 1008 N N . LEU A 1 128 ? 40.258 33.220 -0.075 1.00 38.08 128 LEU A N 1
ATOM 1009 C CA . LEU A 1 128 ? 40.903 33.981 -1.134 1.00 39.19 128 LEU A CA 1
ATOM 1010 C C . LEU A 1 128 ? 41.807 33.037 -1.913 1.00 39.82 128 LEU A C 1
ATOM 1011 O O . LEU A 1 128 ? 42.639 32.347 -1.327 1.00 39.74 128 LEU A O 1
ATOM 1016 N N . LEU A 1 129 ? 41.623 33.001 -3.232 1.00 41.17 129 LEU A N 1
ATOM 1017 C CA . LEU A 1 129 ? 42.439 32.164 -4.116 1.00 42.68 129 LEU A CA 1
ATOM 1018 C C . LEU A 1 129 ? 43.373 32.984 -5.005 1.00 43.21 129 LEU A C 1
ATOM 1019 O O . LEU A 1 129 ? 42.927 33.895 -5.687 1.00 43.45 129 LEU A O 1
ATOM 1024 N N . LEU A 1 130 ? 44.661 32.643 -4.984 1.00 44.11 130 LEU A N 1
ATOM 1025 C CA . LEU A 1 130 ? 45.670 33.255 -5.856 1.00 44.73 130 LEU A CA 1
ATOM 1026 C C . LEU A 1 130 ? 45.769 32.496 -7.183 1.00 45.32 130 LEU A C 1
ATOM 1027 O O . LEU A 1 130 ? 45.888 31.269 -7.189 1.00 44.91 130 LEU A O 1
ATOM 1032 N N . ASP A 1 131 ? 45.720 33.237 -8.294 1.00 45.92 131 ASP A N 1
ATOM 1033 C CA . ASP A 1 131 ? 45.762 32.670 -9.658 1.00 46.41 131 ASP A CA 1
ATOM 1034 C C . ASP A 1 131 ? 44.650 31.642 -9.927 1.00 46.46 131 ASP A C 1
ATOM 1035 O O . ASP A 1 131 ? 44.817 30.710 -10.717 1.00 46.96 131 ASP A O 1
ATOM 1040 N N . GLY A 1 132 ? 43.515 31.817 -9.259 1.00 46.07 132 GLY A N 1
ATOM 1041 C CA . GLY A 1 132 ? 42.367 30.936 -9.436 1.00 45.20 132 GLY A CA 1
ATOM 1042 C C . GLY A 1 132 ? 42.533 29.519 -8.911 1.00 44.45 132 GLY A C 1
ATOM 1043 O O . GLY A 1 132 ? 41.671 28.669 -9.146 1.00 44.32 132 GLY A O 1
ATOM 1044 N N . GLN A 1 133 ? 43.625 29.258 -8.194 1.00 43.70 133 GLN A N 1
ATOM 1045 C CA . GLN A 1 133 ? 43.952 27.892 -7.799 1.00 43.31 133 GLN A CA 1
ATOM 1046 C C . GLN A 1 133 ? 44.389 27.712 -6.351 1.00 43.08 133 GLN A C 1
ATOM 1047 O O . GLN A 1 133 ? 44.092 26.682 -5.736 1.00 42.80 133 GLN A O 1
ATOM 1053 N N . PHE A 1 134 ? 45.125 28.688 -5.824 1.00 42.17 134 PHE A N 1
ATOM 1054 C CA . PHE A 1 134 ? 45.850 28.484 -4.580 1.00 41.81 134 PHE A CA 1
ATOM 1055 C C . PHE A 1 134 ? 45.297 29.321 -3.441 1.00 40.95 134 PHE A C 1
ATOM 1056 O O . PHE A 1 134 ? 45.148 30.536 -3.575 1.00 40.81 134 PHE A O 1
ATOM 1064 N N . LYS A 1 135 ? 45.002 28.656 -2.326 1.00 39.47 135 LYS A N 1
ATOM 1065 C CA . LYS A 1 135 ? 44.439 29.319 -1.14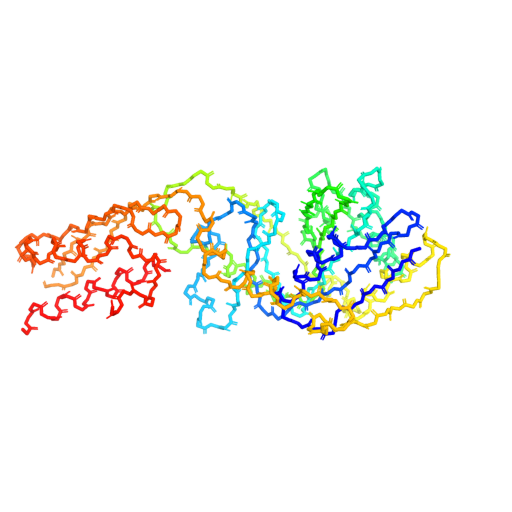5 1.00 38.12 135 LYS A CA 1
ATOM 1066 C C . LYS A 1 135 ? 45.496 30.118 -0.388 1.00 37.11 135 LYS A C 1
ATOM 1067 O O . LYS A 1 135 ? 46.512 29.580 0.032 1.00 37.04 135 LYS A O 1
ATOM 1073 N N . ILE A 1 136 ? 45.244 31.408 -0.213 1.00 36.97 136 ILE A N 1
ATOM 1074 C CA . ILE A 1 136 ? 46.137 32.271 0.569 1.00 36.68 136 ILE A CA 1
ATOM 1075 C C . ILE A 1 136 ? 45.445 32.810 1.834 1.00 36.10 136 ILE A C 1
ATOM 1076 O O . ILE A 1 136 ? 46.090 33.431 2.684 1.00 35.67 136 ILE A O 1
ATOM 1081 N N . SER A 1 137 ? 44.140 32.553 1.951 1.00 35.45 137 SER A N 1
ATOM 1082 C CA . SER A 1 137 ? 43.343 33.080 3.060 1.00 34.23 137 SER A CA 1
ATOM 1083 C C . SER A 1 137 ? 42.106 32.235 3.339 1.00 33.54 137 SER A C 1
ATOM 1084 O O . SER A 1 137 ? 41.380 31.861 2.419 1.00 33.48 137 SER A O 1
ATOM 1087 N N . GLY A 1 138 ? 41.884 31.933 4.618 1.00 32.67 138 GLY A N 1
ATOM 1088 C CA . GLY A 1 138 ? 40.664 31.262 5.070 1.00 31.37 138 GLY A CA 1
ATOM 1089 C C . GLY A 1 138 ? 39.935 32.129 6.076 1.00 30.65 138 GLY A C 1
ATOM 1090 O O . GLY A 1 138 ? 40.559 32.889 6.813 1.00 29.95 138 GLY A O 1
ATOM 1091 N N . THR A 1 139 ? 38.612 31.996 6.115 1.00 30.37 139 THR A N 1
ATOM 1092 C CA . THR A 1 139 ? 37.763 32.851 6.939 1.00 29.91 139 THR A CA 1
ATOM 1093 C C . THR A 1 139 ? 36.978 32.075 8.003 1.00 29.44 139 THR A C 1
ATOM 1094 O O . THR A 1 139 ? 36.558 30.941 7.782 1.00 28.75 139 THR A O 1
ATOM 1098 N N . ALA A 1 140 ? 36.796 32.708 9.161 1.00 29.29 140 ALA A N 1
ATOM 1099 C CA . ALA A 1 140 ? 35.812 32.275 10.153 1.00 29.33 140 ALA A CA 1
ATOM 1100 C C . ALA A 1 140 ? 35.233 33.529 10.814 1.00 29.54 140 ALA A C 1
ATOM 1101 O O . ALA A 1 140 ? 35.697 34.641 10.561 1.00 29.66 140 ALA A O 1
ATOM 1103 N N . SER A 1 141 ? 34.224 33.356 11.658 1.00 30.22 141 SER A N 1
ATOM 1104 C CA . SER A 1 141 ? 33.565 34.500 12.269 1.00 30.68 141 SER A CA 1
ATOM 1105 C C . SER A 1 141 ? 32.841 34.096 13.539 1.00 31.12 141 SER A C 1
ATOM 1106 O O . SER A 1 141 ? 32.550 32.917 13.748 1.00 30.69 141 SER A O 1
ATOM 1109 N N . LYS A 1 142 ? 32.540 35.098 14.367 1.00 31.66 142 LYS A N 1
ATOM 1110 C CA . LYS A 1 142 ? 31.837 34.905 15.622 1.00 32.61 142 LYS A CA 1
ATOM 1111 C C . LYS A 1 142 ? 30.887 36.080 15.856 1.00 33.09 142 LYS A C 1
ATOM 1112 O O . LYS A 1 142 ? 31.255 37.240 15.659 1.00 31.98 142 LYS A O 1
ATOM 1118 N N . ILE A 1 143 ? 29.664 35.747 16.258 1.00 34.03 143 ILE A N 1
ATOM 1119 C CA . ILE A 1 143 ? 28.628 36.720 16.578 1.00 35.47 143 ILE A CA 1
ATOM 1120 C C . ILE A 1 143 ? 28.399 36.675 18.082 1.00 36.53 143 ILE A C 1
ATOM 1121 O O . ILE A 1 143 ? 28.311 35.598 18.678 1.00 36.63 143 ILE A O 1
ATOM 1126 N N . GLY A 1 144 ? 28.333 37.845 18.699 1.00 37.82 144 GLY A N 1
ATOM 1127 C CA . GLY A 1 144 ? 28.057 37.932 20.123 1.00 39.73 144 GLY A CA 1
ATOM 1128 C C . GLY A 1 144 ? 26.899 38.860 20.408 1.00 41.18 144 GLY A C 1
ATOM 1129 O O . GLY A 1 144 ? 26.287 39.406 19.485 1.00 40.72 144 GLY A O 1
ATOM 1130 N N . ARG A 1 145 ? 26.612 39.030 21.698 1.00 42.86 145 ARG A N 1
ATOM 1131 C CA . ARG A 1 145 ? 25.539 39.901 22.188 1.00 44.75 145 ARG A CA 1
ATOM 1132 C C . ARG A 1 145 ? 25.660 41.319 21.624 1.00 44.46 145 ARG A C 1
ATOM 1133 O O . ARG A 1 145 ? 24.686 41.895 21.147 1.00 45.42 145 ARG A O 1
ATOM 1141 N N . ASN A 1 146 ? 26.867 41.869 21.641 1.00 44.34 146 ASN A N 1
ATOM 1142 C CA . ASN A 1 146 ? 27.049 43.269 21.289 1.00 43.87 146 ASN A CA 1
ATOM 1143 C C . ASN A 1 146 ? 27.843 43.516 20.015 1.00 42.93 146 ASN A C 1
ATOM 1144 O O . ASN A 1 146 ? 27.949 44.654 19.561 1.00 43.21 146 ASN A O 1
ATOM 1149 N N . ALA A 1 147 ? 28.394 42.453 19.433 1.00 41.18 147 ALA A N 1
ATOM 1150 C CA . ALA A 1 147 ? 29.354 42.603 18.348 1.00 39.51 147 ALA A CA 1
ATOM 1151 C C . ALA A 1 147 ? 29.424 41.373 17.454 1.00 37.90 147 ALA A C 1
ATOM 1152 O O . ALA A 1 147 ? 29.021 40.282 17.848 1.00 37.49 147 ALA A O 1
ATOM 1154 N N . ALA A 1 148 ? 29.932 41.582 16.246 1.00 36.62 148 ALA A N 1
ATOM 1155 C CA . ALA A 1 148 ? 30.302 40.499 15.339 1.00 35.30 148 ALA A CA 1
ATOM 1156 C C . ALA A 1 148 ? 31.764 40.696 14.985 1.00 34.49 148 ALA A C 1
ATOM 1157 O O . ALA A 1 148 ? 32.235 41.837 14.906 1.00 34.14 148 ALA A O 1
ATOM 1159 N N . TYR A 1 149 ? 32.493 39.594 14.794 1.00 33.41 149 TYR A N 1
ATOM 1160 C CA . TYR A 1 149 ? 33.806 39.690 14.162 1.00 32.57 149 TYR A CA 1
ATOM 1161 C C . TYR A 1 149 ? 34.038 38.643 13.085 1.00 32.15 149 TYR A C 1
ATOM 1162 O O . TYR A 1 149 ? 33.594 37.500 13.200 1.00 31.20 149 TYR A O 1
ATOM 1171 N N . HIS A 1 150 ? 34.707 39.093 12.028 1.00 31.47 150 HIS A N 1
ATOM 1172 C CA . HIS A 1 150 ? 35.162 38.259 10.938 1.00 31.15 150 HIS A CA 1
ATOM 1173 C C . HIS A 1 150 ? 36.680 38.287 10.988 1.00 30.56 150 HIS A C 1
ATOM 1174 O O . HIS A 1 150 ? 37.292 39.352 10.883 1.00 29.93 150 HIS A O 1
ATOM 1181 N N . HIS A 1 151 ? 37.289 37.120 11.164 1.00 29.63 151 HIS A N 1
ATOM 1182 C CA . HIS A 1 151 ? 38.743 37.039 11.064 1.00 29.63 151 HIS A CA 1
ATOM 1183 C C . HIS A 1 151 ? 39.195 36.116 9.925 1.00 29.90 151 HIS A C 1
ATOM 1184 O O . HIS A 1 151 ? 38.523 35.131 9.599 1.00 29.27 151 HIS A O 1
ATOM 1191 N N . CYS A 1 152 ? 40.298 36.484 9.288 1.00 30.60 152 CYS A N 1
ATOM 1192 C CA . CYS A 1 152 ? 40.878 35.683 8.220 1.00 31.71 152 CYS A CA 1
ATOM 1193 C C . CYS A 1 152 ? 42.400 35.672 8.314 1.00 32.56 152 CYS A C 1
ATOM 1194 O O . CYS A 1 152 ? 43.006 36.518 8.993 1.00 31.93 152 CYS A O 1
ATOM 1197 N N . THR A 1 153 ? 42.998 34.693 7.641 1.00 32.90 153 THR A N 1
ATOM 1198 C CA . THR A 1 153 ? 44.442 34.580 7.521 1.00 33.72 153 THR A CA 1
ATOM 1199 C C . THR A 1 153 ? 44.914 35.260 6.236 1.00 34.31 153 THR A C 1
ATOM 1200 O O . THR A 1 153 ? 44.100 35.617 5.385 1.00 34.06 153 THR A O 1
ATOM 1204 N N . LEU A 1 154 ? 46.229 35.438 6.112 1.00 35.16 154 LEU A N 1
ATOM 1205 C CA . LEU A 1 154 ? 46.851 35.924 4.885 1.00 36.38 154 LEU A CA 1
ATOM 1206 C C . LEU A 1 154 ? 48.283 35.393 4.794 1.00 37.12 154 LEU A C 1
ATOM 1207 O O . LEU A 1 154 ? 49.167 35.845 5.524 1.00 36.72 154 LEU A O 1
ATOM 1212 N N . LEU A 1 155 ? 48.496 34.412 3.916 1.00 37.95 155 LEU A N 1
ATOM 1213 C CA . LEU A 1 155 ? 49.802 33.750 3.797 1.00 38.85 155 LEU A CA 1
ATOM 1214 C C . LEU A 1 155 ? 50.766 34.576 2.944 1.00 39.77 155 LEU A C 1
ATOM 1215 O O . LEU A 1 155 ? 50.583 34.706 1.733 1.00 39.22 155 LEU A O 1
ATOM 1220 N N . CYS A 1 156 ? 51.774 35.142 3.603 1.00 41.05 156 CYS A N 1
ATOM 1221 C CA . CYS A 1 156 ? 52.803 35.938 2.936 1.00 42.53 156 CYS A CA 1
ATOM 1222 C C . CYS A 1 156 ? 54.101 35.144 2.754 1.00 43.24 156 CYS A C 1
ATOM 1223 O O . CYS A 1 156 ? 54.596 35.016 1.635 1.00 43.65 156 CYS A O 1
ATOM 1226 N N . GLY A 1 157 ? 54.640 34.607 3.844 1.00 44.20 157 GLY A N 1
ATOM 1227 C CA . GLY A 1 157 ? 55.904 33.866 3.800 1.00 45.22 157 GLY A CA 1
ATOM 1228 C C . GLY A 1 157 ? 55.926 32.623 4.673 1.00 46.15 157 GLY A C 1
ATOM 1229 O O . GLY A 1 157 ? 56.982 32.227 5.188 1.00 46.43 157 GLY A O 1
ATOM 1230 N N . THR A 1 158 ? 54.759 32.002 4.834 1.00 46.37 158 THR A N 1
ATOM 1231 C CA . THR A 1 158 ? 54.596 30.846 5.710 1.00 46.88 158 THR A CA 1
ATOM 1232 C C . THR A 1 158 ? 55.243 29.579 5.137 1.00 47.81 158 THR A C 1
ATOM 1233 O O . THR A 1 158 ? 55.117 29.282 3.953 1.00 48.02 158 THR A O 1
ATOM 1237 N N . ASP A 1 159 ? 55.931 28.836 5.996 1.00 48.98 159 ASP A N 1
ATOM 1238 C CA . ASP A 1 159 ? 56.530 27.564 5.618 1.00 49.90 159 ASP A CA 1
ATOM 1239 C C . ASP A 1 159 ? 55.447 26.575 5.151 1.00 50.25 159 ASP A C 1
ATOM 1240 O O . ASP A 1 159 ? 54.853 25.857 5.962 1.00 50.62 159 ASP A O 1
ATOM 1245 N N . GLY A 1 160 ? 55.200 26.557 3.841 1.00 50.46 160 GLY A N 1
ATOM 1246 C CA . GLY A 1 160 ? 54.116 25.773 3.236 1.00 51.07 160 GLY A CA 1
ATOM 1247 C C . GLY A 1 160 ? 54.262 24.261 3.305 1.00 51.59 160 GLY A C 1
ATOM 1248 O O . GLY A 1 160 ? 53.270 23.538 3.443 1.00 51.68 160 GLY A O 1
ATOM 1249 N N . THR A 1 161 ? 55.497 23.778 3.191 1.00 51.90 161 THR A N 1
ATOM 1250 C CA . THR A 1 161 ? 55.769 22.348 3.296 1.00 52.01 161 THR A CA 1
ATOM 1251 C C . THR A 1 161 ? 55.626 21.896 4.744 1.00 51.72 161 THR A C 1
ATOM 1252 O O . THR A 1 161 ? 55.150 20.792 5.014 1.00 51.75 161 THR A O 1
ATOM 1256 N N . PHE A 1 162 ? 56.025 22.766 5.668 1.00 51.24 162 PHE A N 1
ATOM 1257 C CA . PHE A 1 162 ? 55.850 22.519 7.095 1.00 50.81 162 PHE A CA 1
ATOM 1258 C C . PHE A 1 162 ? 54.372 22.619 7.511 1.00 50.25 162 PHE A C 1
ATOM 1259 O O . PHE A 1 162 ? 53.911 21.849 8.353 1.00 50.32 162 PHE A O 1
ATOM 1267 N N . LEU A 1 163 ? 53.647 23.566 6.914 1.00 49.23 163 LEU A N 1
ATOM 1268 C CA . LEU A 1 163 ? 52.206 23.724 7.123 1.00 48.92 163 LEU A CA 1
ATOM 1269 C C . LEU A 1 163 ? 51.469 22.416 6.818 1.00 48.84 163 LEU A C 1
ATOM 1270 O O . LEU A 1 163 ? 50.688 21.928 7.636 1.00 48.58 163 LEU A O 1
ATOM 1275 N N . SER A 1 164 ? 51.732 21.859 5.637 1.00 48.71 164 SER A N 1
ATOM 1276 C CA . SER A 1 164 ? 51.089 20.626 5.181 1.00 48.76 164 SER A CA 1
ATOM 1277 C C . SER A 1 164 ? 51.383 19.430 6.078 1.00 48.28 164 SER A C 1
ATOM 1278 O O . SER A 1 164 ? 50.507 18.596 6.313 1.00 48.51 164 SER A O 1
ATOM 1281 N N . SER A 1 165 ? 52.609 19.354 6.586 1.00 47.71 165 SER A N 1
ATOM 1282 C CA . SER A 1 165 ? 53.019 18.236 7.429 1.00 47.27 165 SER A CA 1
ATOM 1283 C C . SER A 1 165 ? 52.363 18.279 8.813 1.00 46.62 165 SER A C 1
ATOM 1284 O O . SER A 1 165 ? 51.951 17.246 9.340 1.00 46.45 165 SER A O 1
ATOM 1287 N N . LEU A 1 166 ? 52.259 19.477 9.388 1.00 45.92 166 LEU A N 1
ATOM 1288 C CA . LEU A 1 166 ? 51.621 19.650 10.695 1.00 45.21 166 LEU A CA 1
ATOM 1289 C C . LEU A 1 166 ? 50.119 19.393 10.658 1.00 44.71 166 LEU A C 1
ATOM 1290 O O . LEU A 1 166 ? 49.536 19.036 11.677 1.00 44.23 166 LEU A O 1
ATOM 1295 N N . LEU A 1 167 ? 49.506 19.567 9.488 1.00 44.15 167 LEU A N 1
ATOM 1296 C CA . LEU A 1 167 ? 48.058 19.407 9.340 1.00 44.11 167 LEU A CA 1
ATOM 1297 C C . LEU A 1 167 ? 47.660 18.027 8.814 1.00 44.57 167 LEU A C 1
ATOM 1298 O O . LEU A 1 167 ? 46.492 17.781 8.509 1.00 44.57 167 LEU A O 1
ATOM 1303 N N . LYS A 1 168 ? 48.633 17.127 8.727 1.00 45.11 168 LYS A N 1
ATOM 1304 C CA . LYS A 1 168 ? 48.371 15.757 8.306 1.00 45.95 168 LYS A CA 1
ATOM 1305 C C . LYS A 1 168 ? 48.423 14.844 9.528 1.00 45.91 168 LYS A C 1
ATOM 1306 O O . LYS A 1 168 ? 49.502 14.494 10.002 1.00 45.88 168 LYS A O 1
ATOM 1312 N N . SER A 1 169 ? 47.254 14.479 10.045 1.00 46.16 169 SER A N 1
ATOM 1313 C CA . SER A 1 169 ? 47.173 13.642 11.242 1.00 46.62 169 SER A CA 1
ATOM 1314 C C . SER A 1 169 ? 47.630 12.212 10.962 1.00 46.96 169 SER A C 1
ATOM 1315 O O . SER A 1 169 ? 47.212 11.623 9.970 1.00 47.15 169 SER A O 1
ATOM 1318 N N . PRO A 1 170 ? 48.493 11.658 11.835 1.00 47.50 170 PRO A N 1
ATOM 1319 C CA . PRO A 1 170 ? 48.898 10.257 11.764 1.00 47.90 170 PRO A CA 1
ATOM 1320 C C . PRO A 1 170 ? 48.033 9.361 12.658 1.00 48.40 170 PRO A C 1
ATOM 1321 O O . PRO A 1 170 ? 48.275 8.154 12.728 1.00 48.67 170 PRO A O 1
ATOM 1325 N N . TYR A 1 171 ? 47.050 9.952 13.343 1.00 48.70 171 TYR A N 1
ATOM 1326 C CA . TYR A 1 171 ? 46.201 9.211 14.277 1.00 49.02 171 TYR A CA 1
ATOM 1327 C C . TYR A 1 171 ? 45.127 8.416 13.545 1.00 49.29 171 TYR A C 1
ATOM 1328 O O . TYR A 1 171 ? 44.320 8.967 12.780 1.00 49.35 171 TYR A O 1
ATOM 1337 N N . GLN A 1 172 ? 45.129 7.111 13.803 1.00 49.31 172 GLN A N 1
ATOM 1338 C CA . GLN A 1 172 ? 44.304 6.161 13.073 1.00 49.43 172 GLN A CA 1
ATOM 1339 C C . GLN A 1 172 ? 43.169 5.621 13.933 1.00 48.99 172 GLN A C 1
ATOM 1340 O O . GLN A 1 172 ? 43.295 5.513 15.156 1.00 48.67 172 GLN A O 1
ATOM 1346 N N . GLY A 1 173 ? 42.059 5.291 13.277 1.00 48.44 173 GLY A N 1
ATOM 1347 C CA . GLY A 1 173 ? 40.938 4.627 13.927 1.00 47.75 173 GLY A CA 1
ATOM 1348 C C . GLY A 1 173 ? 40.005 5.538 14.692 1.00 47.36 173 GLY A C 1
ATOM 1349 O O . GLY A 1 173 ? 39.217 5.071 15.520 1.00 47.34 173 GLY A O 1
ATOM 1350 N N . ILE A 1 174 ? 40.077 6.836 14.412 1.00 47.00 174 ILE A N 1
ATOM 1351 C CA . ILE A 1 174 ? 39.213 7.803 15.070 1.00 46.49 174 ILE A CA 1
ATOM 1352 C C . ILE A 1 174 ? 37.852 7.866 14.386 1.00 46.70 174 ILE A C 1
ATOM 1353 O O . ILE A 1 174 ? 37.757 8.118 13.183 1.00 46.44 174 ILE A O 1
ATOM 1358 N N . ARG A 1 175 ? 36.811 7.612 15.175 1.00 46.62 175 ARG A N 1
ATOM 1359 C CA . ARG A 1 175 ? 35.433 7.813 14.765 1.00 47.05 175 ARG A CA 1
ATOM 1360 C C . ARG A 1 175 ? 34.887 9.023 15.512 1.00 46.20 175 ARG A C 1
ATOM 1361 O O . ARG A 1 175 ? 34.802 9.017 16.747 1.00 45.72 175 ARG A O 1
ATOM 1369 N N . SER A 1 176 ? 34.532 10.068 14.767 1.00 45.64 176 SER A N 1
ATOM 1370 C CA . SER A 1 176 ? 33.915 11.255 15.367 1.00 45.32 176 SER A CA 1
ATOM 1371 C C . SER A 1 176 ? 33.038 12.016 14.389 1.00 44.76 176 SER A C 1
ATOM 1372 O O . SER A 1 176 ? 33.202 11.908 13.176 1.00 44.77 176 SER A O 1
ATOM 1375 N N . ASN A 1 177 ? 32.115 12.793 14.939 1.00 44.25 177 ASN A N 1
ATOM 1376 C CA . ASN A 1 177 ? 31.319 13.724 14.153 1.00 43.77 177 ASN A CA 1
ATOM 1377 C C . ASN A 1 177 ? 31.717 15.179 14.408 1.00 42.43 177 ASN A C 1
ATOM 1378 O O . ASN A 1 177 ? 30.925 16.093 14.178 1.00 42.51 177 ASN A O 1
ATOM 1383 N N . ALA A 1 178 ? 32.950 15.384 14.877 1.00 40.35 178 ALA A N 1
ATOM 1384 C CA . ALA A 1 178 ? 33.531 16.719 14.974 1.00 38.94 178 ALA A CA 1
ATOM 1385 C C . ALA A 1 178 ? 33.584 17.375 13.591 1.00 37.88 178 ALA A C 1
ATOM 1386 O O . ALA A 1 178 ? 33.569 16.685 12.574 1.00 37.46 178 ALA A O 1
ATOM 1388 N N . THR A 1 179 ? 33.645 18.704 13.565 1.00 36.73 179 THR A N 1
ATOM 1389 C CA . THR A 1 179 ? 33.737 19.465 12.308 1.00 35.37 179 THR A CA 1
ATOM 1390 C C . THR A 1 179 ? 35.018 19.146 11.540 1.00 35.07 179 THR A C 1
ATOM 1391 O O . THR A 1 179 ? 36.115 19.213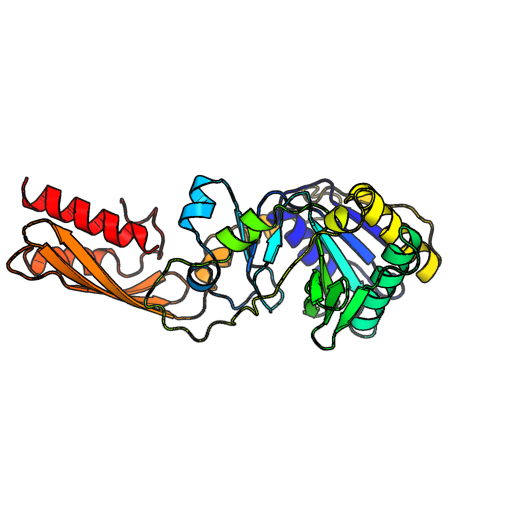 12.096 1.00 34.95 179 THR A O 1
ATOM 1395 N N . ALA A 1 180 ? 34.867 18.788 10.263 1.00 34.41 180 ALA A N 1
ATOM 1396 C CA . ALA A 1 180 ? 36.012 18.514 9.398 1.00 34.14 180 ALA A CA 1
ATOM 1397 C C . ALA A 1 180 ? 36.581 19.791 8.807 1.00 33.72 180 ALA A C 1
ATOM 1398 O O . ALA A 1 180 ? 35.871 20.774 8.611 1.00 34.01 180 ALA A O 1
ATOM 1400 N N . SER A 1 181 ? 37.876 19.768 8.539 1.00 33.48 181 SER A N 1
ATOM 1401 C CA . SER A 1 181 ? 38.514 20.814 7.764 1.00 33.60 181 SER A CA 1
ATOM 1402 C C . SER A 1 181 ? 38.406 20.452 6.284 1.00 34.44 181 SER A C 1
ATOM 1403 O O . SER A 1 181 ? 38.069 19.311 5.931 1.00 34.40 181 SER A O 1
ATOM 1406 N N . THR A 1 182 ? 38.692 21.428 5.433 1.00 34.81 182 THR A N 1
ATOM 1407 C CA . THR A 1 182 ? 38.627 21.272 3.988 1.00 35.44 182 THR A CA 1
ATOM 1408 C C . THR A 1 182 ? 40.033 21.561 3.450 1.00 36.33 182 THR A C 1
ATOM 1409 O O . THR A 1 182 ? 40.421 22.726 3.311 1.00 36.08 182 THR A O 1
ATOM 1413 N N . PRO A 1 183 ? 40.827 20.494 3.216 1.00 37.29 183 PRO A N 1
ATOM 1414 C CA . PRO A 1 183 ? 42.176 20.635 2.669 1.00 38.09 183 PRO A CA 1
ATOM 1415 C C . PRO A 1 183 ? 42.174 21.362 1.331 1.00 38.84 183 PRO A C 1
ATOM 1416 O O . PRO A 1 183 ? 41.252 21.190 0.531 1.00 38.76 183 PRO A O 1
ATOM 1420 N N . ALA A 1 184 ? 43.197 22.178 1.115 1.00 39.95 184 ALA A N 1
ATOM 1421 C CA . ALA A 1 184 ? 43.319 22.983 -0.094 1.00 41.61 184 ALA A CA 1
ATOM 1422 C C . ALA A 1 184 ? 44.773 23.092 -0.517 1.00 42.52 184 ALA A C 1
ATOM 1423 O O . ALA A 1 184 ? 45.680 22.930 0.302 1.00 43.02 184 ALA A O 1
ATOM 1425 N N . LEU A 1 185 ? 44.989 23.354 -1.801 1.00 44.04 185 LEU A N 1
ATOM 1426 C CA . LEU A 1 185 ? 46.307 23.738 -2.298 1.00 45.25 185 LEU A CA 1
ATOM 1427 C C . LEU A 1 185 ? 46.549 25.184 -1.873 1.00 45.86 185 LEU A C 1
ATOM 1428 O O . LEU A 1 185 ? 45.739 26.060 -2.177 1.00 46.25 185 LEU A O 1
ATOM 1433 N N . VAL A 1 186 ? 47.635 25.424 -1.147 1.00 46.69 186 VAL A N 1
ATOM 1434 C CA . VAL A 1 186 ? 47.958 26.771 -0.681 1.00 47.77 186 VAL A CA 1
ATOM 1435 C C . VAL A 1 186 ? 49.216 27.317 -1.351 1.00 48.76 186 VAL A C 1
ATOM 1436 O O . VAL A 1 186 ? 50.026 26.555 -1.894 1.00 48.58 186 VAL A O 1
ATOM 1440 N N . LYS A 1 187 ? 49.364 28.638 -1.302 1.00 49.59 187 LYS A N 1
ATOM 1441 C CA . LYS A 1 187 ? 50.558 29.314 -1.789 1.00 51.06 187 LYS A CA 1
ATOM 1442 C C . LYS A 1 187 ? 50.807 30.577 -0.969 1.00 51.37 187 LYS A C 1
ATOM 1443 O O . LYS A 1 187 ? 49.873 31.147 -0.398 1.00 51.41 187 LYS A O 1
ATOM 1449 N N . ASN A 1 188 ? 52.071 30.992 -0.907 1.00 51.95 188 ASN A N 1
ATOM 1450 C CA . ASN A 1 188 ? 52.470 32.247 -0.284 1.00 52.63 188 ASN A CA 1
ATOM 1451 C C . ASN A 1 188 ? 52.372 33.391 -1.274 1.00 52.90 188 ASN A C 1
ATOM 1452 O O . ASN A 1 188 ? 52.539 33.190 -2.478 1.00 53.11 188 ASN A O 1
ATOM 1457 N N . LEU A 1 189 ? 52.120 34.593 -0.767 1.00 53.30 189 LEU A N 1
ATOM 1458 C CA . LEU A 1 189 ? 52.170 35.795 -1.594 1.00 53.91 189 LEU A CA 1
ATOM 1459 C C . LEU A 1 189 ? 53.593 36.076 -2.092 1.00 54.60 189 LEU A C 1
ATOM 1460 O O . LEU A 1 189 ? 53.779 36.528 -3.223 1.00 54.93 189 LEU A O 1
ATOM 1465 N N . MET A 1 190 ? 54.586 35.786 -1.251 1.00 55.25 190 MET A N 1
ATOM 1466 C CA . MET A 1 190 ? 55.997 35.989 -1.592 1.00 56.01 190 MET A CA 1
ATOM 1467 C C . MET A 1 190 ? 56.540 34.991 -2.626 1.00 56.68 190 MET A C 1
ATOM 1468 O O . MET A 1 190 ? 57.638 35.182 -3.162 1.00 56.90 190 MET A O 1
ATOM 1473 N N . GLU A 1 191 ? 55.782 33.926 -2.883 1.00 57.25 191 GLU A N 1
ATOM 1474 C CA . GLU A 1 191 ? 56.084 33.006 -3.970 1.00 58.05 191 GLU A CA 1
ATOM 1475 C C . GLU A 1 191 ? 55.722 33.662 -5.298 1.00 58.25 191 GLU A C 1
ATOM 1476 O O . GLU A 1 191 ? 56.419 33.478 -6.295 1.00 58.75 191 GLU A O 1
ATOM 1482 N N . LYS A 1 192 ? 54.629 34.423 -5.302 1.00 58.39 192 LYS A N 1
ATOM 1483 C CA . LYS A 1 192 ? 54.178 35.146 -6.490 1.00 58.59 192 LYS A CA 1
ATOM 1484 C C . LYS A 1 192 ? 55.001 36.420 -6.705 1.00 58.62 192 LYS A C 1
ATOM 1485 O O . LYS A 1 192 ? 55.341 36.773 -7.839 1.00 58.63 192 LYS A O 1
ATOM 1491 N N . ASP A 1 193 ? 55.308 37.100 -5.603 1.00 58.43 193 ASP A N 1
ATOM 1492 C CA . ASP A 1 193 ? 56.025 38.370 -5.623 1.00 58.26 193 ASP A CA 1
ATOM 1493 C C . ASP A 1 193 ? 56.750 38.550 -4.292 1.00 58.06 193 ASP A C 1
ATOM 1494 O O . ASP A 1 193 ? 56.119 38.877 -3.280 1.00 58.16 193 ASP A O 1
ATOM 1499 N N . PRO A 1 194 ? 58.081 38.346 -4.293 1.00 57.75 194 PRO A N 1
ATOM 1500 C CA . PRO A 1 194 ? 58.944 38.424 -3.109 1.00 57.36 194 PRO A CA 1
ATOM 1501 C C . PRO A 1 194 ? 58.890 39.737 -2.318 1.00 56.81 194 PRO A C 1
ATOM 1502 O O . PRO A 1 194 ? 59.455 39.805 -1.221 1.00 56.81 194 PRO A O 1
ATOM 1506 N N . THR A 1 195 ? 58.234 40.763 -2.861 1.00 56.12 195 THR A N 1
ATOM 1507 C CA . THR A 1 195 ? 58.110 42.043 -2.155 1.00 55.45 195 THR A CA 1
ATOM 1508 C C . THR A 1 195 ? 56.962 42.031 -1.140 1.00 54.79 195 THR A C 1
ATOM 1509 O O . THR A 1 195 ? 56.924 42.858 -0.225 1.00 54.58 195 THR A O 1
ATOM 1513 N N . LEU A 1 196 ? 56.046 41.075 -1.300 1.00 53.95 196 LEU A N 1
ATOM 1514 C CA . LEU A 1 196 ? 54.834 41.001 -0.482 1.00 52.99 196 LEU A CA 1
ATOM 1515 C C . LEU A 1 196 ? 55.066 40.313 0.862 1.00 52.41 196 LEU A C 1
ATOM 1516 O O . LEU A 1 196 ? 54.448 39.289 1.175 1.00 52.30 196 LEU A O 1
ATOM 1521 N N . THR A 1 197 ? 55.974 40.893 1.640 1.00 51.71 197 THR A N 1
ATOM 1522 C CA . THR A 1 197 ? 56.263 40.472 3.006 1.00 51.29 197 THR A CA 1
ATOM 1523 C C . THR A 1 197 ? 55.101 40.874 3.906 1.00 50.62 197 THR A C 1
ATOM 1524 O O . THR A 1 197 ? 54.261 41.680 3.507 1.00 50.20 197 THR A O 1
ATOM 1528 N N . CYS A 1 198 ? 55.070 40.332 5.123 1.00 50.11 198 CYS A N 1
ATOM 1529 C CA . CYS A 1 198 ? 54.007 40.659 6.078 1.00 49.79 198 CYS A CA 1
ATOM 1530 C C . CYS A 1 198 ? 53.929 42.160 6.327 1.00 49.52 198 CYS A C 1
ATOM 1531 O O . CYS A 1 198 ? 52.858 42.755 6.230 1.00 49.54 198 CYS A O 1
ATOM 1534 N N . GLU A 1 199 ? 55.080 42.759 6.618 1.00 49.38 199 GLU A N 1
ATOM 1535 C CA . GLU A 1 199 ? 55.197 44.194 6.862 1.00 49.13 199 GLU A CA 1
ATOM 1536 C C . GLU A 1 199 ? 54.553 45.016 5.750 1.00 48.44 199 GLU A C 1
ATOM 1537 O O . GLU A 1 199 ? 53.767 45.921 6.017 1.00 48.35 199 GLU A O 1
ATOM 1543 N N . VAL A 1 200 ? 54.878 44.672 4.505 1.00 47.97 200 VAL A N 1
ATOM 1544 C CA . VAL A 1 200 ? 54.356 45.368 3.329 1.00 47.41 200 VAL A CA 1
ATOM 1545 C C . VAL A 1 200 ? 52.837 45.205 3.182 1.00 47.16 200 VAL A C 1
ATOM 1546 O O . VAL A 1 200 ? 52.127 46.171 2.893 1.00 47.01 200 VAL A O 1
ATOM 1550 N N . VAL A 1 201 ? 52.351 43.980 3.376 1.00 46.80 201 VAL A N 1
ATOM 1551 C CA . VAL A 1 201 ? 50.921 43.684 3.245 1.00 46.36 201 VAL A CA 1
ATOM 1552 C C . VAL A 1 201 ? 50.099 44.275 4.405 1.00 46.07 201 VAL A C 1
ATOM 1553 O O . VAL A 1 201 ? 49.018 44.816 4.181 1.00 45.81 201 VAL A O 1
ATOM 1557 N N . ILE A 1 202 ? 50.616 44.176 5.631 1.00 46.05 202 ILE A N 1
ATOM 1558 C CA . ILE A 1 202 ? 50.001 44.842 6.791 1.00 46.08 202 ILE A CA 1
ATOM 1559 C C . ILE A 1 202 ? 49.772 46.325 6.479 1.00 46.37 202 ILE A C 1
ATOM 1560 O O . ILE A 1 202 ? 48.651 46.828 6.580 1.00 46.26 202 ILE A O 1
ATOM 1565 N N . ASN A 1 203 ? 50.837 47.010 6.071 1.00 46.66 203 ASN A N 1
ATOM 1566 C CA . ASN A 1 203 ? 50.747 48.427 5.741 1.00 47.16 203 ASN A CA 1
ATOM 1567 C C . ASN A 1 203 ? 49.760 48.716 4.620 1.00 46.55 203 ASN A C 1
ATOM 1568 O O . ASN A 1 203 ? 49.005 49.687 4.689 1.00 46.75 203 ASN A O 1
ATOM 1573 N N . ALA A 1 204 ? 49.752 47.850 3.609 1.00 46.08 204 ALA A N 1
ATOM 1574 C CA . ALA A 1 204 ? 48.808 47.944 2.496 1.00 45.48 204 ALA A CA 1
ATOM 1575 C C . ALA A 1 204 ? 47.355 47.795 2.950 1.00 45.20 204 ALA A C 1
ATOM 1576 O O . ALA A 1 204 ? 46.474 48.532 2.489 1.00 45.02 204 ALA A O 1
ATOM 1578 N N . VAL A 1 205 ? 47.107 46.841 3.851 1.00 44.78 205 VAL A N 1
ATOM 1579 C CA . VAL A 1 205 ? 45.757 46.611 4.383 1.00 44.38 205 VAL A CA 1
ATOM 1580 C C . VAL A 1 205 ? 45.293 47.776 5.279 1.00 44.45 205 VAL A C 1
ATOM 1581 O O . VAL A 1 205 ? 44.189 48.289 5.109 1.00 44.40 205 VAL A O 1
ATOM 1585 N N . ALA A 1 206 ? 46.138 48.187 6.223 1.00 44.83 206 ALA A N 1
ATOM 1586 C CA . ALA A 1 206 ? 45.844 49.355 7.067 1.00 45.19 206 ALA A CA 1
ATOM 1587 C C . ALA A 1 206 ? 45.509 50.588 6.221 1.00 45.45 206 ALA A C 1
ATOM 1588 O O . ALA A 1 206 ? 44.498 51.257 6.462 1.00 45.43 206 ALA A O 1
ATOM 1590 N N . THR A 1 207 ? 46.358 50.867 5.229 1.00 46.04 207 THR A N 1
ATOM 1591 C CA . THR A 1 207 ? 46.174 52.003 4.314 1.00 46.37 207 THR A CA 1
ATOM 1592 C C . THR A 1 207 ? 44.816 51.944 3.632 1.00 46.52 207 THR A C 1
ATOM 1593 O O . THR A 1 207 ? 44.080 52.927 3.633 1.00 46.72 207 THR A O 1
ATOM 1597 N N . GLU A 1 208 ? 44.483 50.783 3.069 1.00 46.83 208 GLU A N 1
ATOM 1598 C CA . GLU A 1 208 ? 43.194 50.577 2.413 1.00 46.95 208 GLU A CA 1
ATOM 1599 C C . GLU A 1 208 ? 42.020 50.753 3.375 1.00 47.10 208 GLU A C 1
ATOM 1600 O O . GLU A 1 208 ? 41.017 51.363 3.018 1.00 47.31 208 GLU A O 1
ATOM 1606 N N . TYR A 1 209 ? 42.144 50.204 4.584 1.00 47.34 209 TYR A N 1
ATOM 1607 C CA . TYR A 1 209 ? 41.106 50.342 5.610 1.00 47.67 209 TYR A CA 1
ATOM 1608 C C . TYR A 1 209 ? 40.919 51.809 5.996 1.00 48.67 209 TYR A C 1
ATOM 1609 O O . TYR A 1 209 ? 39.790 52.271 6.178 1.00 48.66 209 TYR A O 1
ATOM 1618 N N . ALA A 1 210 ? 42.030 52.533 6.119 1.00 49.96 210 ALA A N 1
ATOM 1619 C CA . ALA A 1 210 ? 41.984 53.950 6.474 1.00 51.46 210 ALA A CA 1
ATOM 1620 C C . ALA A 1 210 ? 41.172 54.741 5.446 1.00 52.47 210 ALA A C 1
ATOM 1621 O O . ALA A 1 210 ? 40.227 55.440 5.810 1.00 52.88 210 ALA A O 1
ATOM 1623 N N . THR A 1 211 ? 41.518 54.585 4.168 1.00 53.88 211 THR A N 1
ATOM 1624 C CA . THR A 1 211 ? 40.815 55.252 3.063 1.00 55.07 211 THR A CA 1
ATOM 1625 C C . THR A 1 211 ? 39.328 54.881 3.010 1.00 55.77 211 THR A C 1
ATOM 1626 O O . THR A 1 211 ? 38.471 55.750 2.827 1.00 56.01 211 THR A O 1
ATOM 1630 N N . SER A 1 212 ? 39.033 53.593 3.189 1.00 56.56 212 SER A N 1
ATOM 1631 C CA . SER A 1 212 ? 37.668 53.068 3.085 1.00 57.26 212 SER A CA 1
ATOM 1632 C C . SER A 1 212 ? 36.728 53.571 4.183 1.00 57.54 212 SER A C 1
ATOM 1633 O O . SER A 1 212 ? 35.516 53.655 3.977 1.00 57.69 212 SER A O 1
ATOM 1636 N N . HIS A 1 213 ? 37.290 53.899 5.342 1.00 58.09 213 HIS A N 1
ATOM 1637 C CA . HIS A 1 213 ? 36.503 54.352 6.488 1.00 58.49 213 HIS A CA 1
ATOM 1638 C C . HIS A 1 213 ? 36.731 55.823 6.854 1.00 58.85 213 HIS A C 1
ATOM 1639 O O . HIS A 1 213 ? 36.178 56.314 7.843 1.00 58.98 213 HIS A O 1
ATOM 1646 N N . GLN A 1 214 ? 37.534 56.516 6.046 1.00 59.20 214 GLN A N 1
ATOM 1647 C CA . GLN A 1 214 ? 37.785 57.957 6.197 1.00 59.86 214 GLN A CA 1
ATOM 1648 C C . GLN A 1 214 ? 38.392 58.319 7.552 1.00 59.64 214 GLN A C 1
ATOM 1649 O O . GLN A 1 214 ? 37.924 59.232 8.238 1.00 60.04 214 GLN A O 1
ATOM 1655 N N . ILE A 1 215 ? 39.436 57.591 7.929 1.00 59.33 215 ILE A N 1
ATOM 1656 C CA . ILE A 1 215 ? 40.140 57.828 9.184 1.00 58.70 215 ILE A CA 1
ATOM 1657 C C . ILE A 1 215 ? 41.622 58.010 8.887 1.00 58.51 215 ILE A C 1
ATOM 1658 O O . ILE A 1 215 ? 42.068 57.739 7.772 1.00 58.50 215 ILE A O 1
ATOM 1663 N N . ASP A 1 216 ? 42.377 58.479 9.876 1.00 58.15 216 ASP A N 1
ATOM 1664 C CA . ASP A 1 216 ? 43.818 58.650 9.726 1.00 57.84 216 ASP A CA 1
ATOM 1665 C C . ASP A 1 216 ? 44.495 57.293 9.543 1.00 57.18 216 ASP A C 1
ATOM 1666 O O . ASP A 1 216 ? 44.149 56.324 10.226 1.00 57.05 216 ASP A O 1
ATOM 1671 N N . ASN A 1 217 ? 45.443 57.229 8.610 1.00 56.30 217 ASN A N 1
ATOM 1672 C CA . ASN A 1 217 ? 46.229 56.021 8.382 1.00 55.43 217 ASN A CA 1
ATOM 1673 C C . ASN A 1 217 ? 47.244 55.800 9.504 1.00 54.61 217 ASN A C 1
ATOM 1674 O O . ASN A 1 217 ? 48.457 55.957 9.315 1.00 54.58 217 ASN A O 1
ATOM 1679 N N . HIS A 1 218 ? 46.734 55.437 10.675 1.00 53.43 218 HIS A N 1
ATOM 1680 C CA . HIS A 1 218 ? 47.581 55.204 11.834 1.00 52.55 218 HIS A CA 1
ATOM 1681 C C . HIS A 1 218 ? 47.257 53.864 12.496 1.00 51.56 218 HIS A C 1
ATOM 1682 O O . HIS A 1 218 ? 46.118 53.604 12.870 1.00 51.45 218 HIS A O 1
ATOM 1689 N N . ILE A 1 219 ? 48.274 53.020 12.623 1.00 50.63 219 ILE A N 1
ATOM 1690 C CA . ILE A 1 219 ? 48.147 51.751 13.323 1.00 49.56 219 ILE A CA 1
ATOM 1691 C C . ILE A 1 219 ? 48.496 51.967 14.794 1.00 49.02 219 ILE A C 1
ATOM 1692 O O . ILE A 1 219 ? 49.631 52.330 15.121 1.00 49.01 219 ILE A O 1
ATOM 1697 N N . HIS A 1 220 ? 47.519 51.754 15.673 1.00 48.07 220 HIS A N 1
ATOM 1698 C CA . HIS A 1 220 ? 47.765 51.813 17.112 1.00 47.54 220 HIS A CA 1
ATOM 1699 C C . HIS A 1 220 ? 48.282 50.463 17.585 1.00 46.97 220 HIS A C 1
ATOM 1700 O O . HIS A 1 220 ? 47.556 49.466 17.566 1.00 46.71 220 HIS A O 1
ATOM 1707 N N . LEU A 1 221 ? 49.550 50.432 17.984 1.00 46.23 221 LEU A N 1
ATOM 1708 C CA . LEU A 1 221 ? 50.153 49.222 18.531 1.00 45.72 221 LEU A CA 1
ATOM 1709 C C . LEU A 1 221 ? 49.639 49.003 19.944 1.00 45.31 221 LEU A C 1
ATOM 1710 O O . LEU A 1 221 ? 49.578 49.943 20.737 1.00 45.16 221 LEU A O 1
ATOM 1715 N N . ILE A 1 222 ? 49.243 47.769 20.246 1.00 44.71 222 ILE A N 1
ATOM 1716 C CA . ILE A 1 222 ? 48.611 47.462 21.527 1.00 44.50 222 ILE A CA 1
ATOM 1717 C C . ILE A 1 222 ? 49.269 46.279 22.219 1.00 44.83 222 ILE A C 1
ATOM 1718 O O . ILE A 1 222 ? 49.784 45.370 21.560 1.00 44.34 222 ILE A O 1
ATOM 1723 N N . ASN A 1 223 ? 49.249 46.308 23.550 1.00 45.38 223 ASN A N 1
ATOM 1724 C CA . ASN A 1 223 ? 49.780 45.225 24.370 1.00 46.38 223 ASN A CA 1
ATOM 1725 C C . ASN A 1 223 ? 48.638 44.421 24.987 1.00 46.49 223 ASN A C 1
ATOM 1726 O O . ASN A 1 223 ? 47.976 44.899 25.902 1.00 46.25 223 ASN A O 1
ATOM 1731 N N . PRO A 1 224 ? 48.411 43.190 24.487 1.00 47.02 224 PRO A N 1
ATOM 1732 C CA . PRO A 1 224 ? 47.306 42.350 24.968 1.00 47.49 224 PRO A CA 1
ATOM 1733 C C . PRO A 1 224 ? 47.470 41.806 26.393 1.00 48.10 224 PRO A C 1
ATOM 1734 O O . PRO A 1 224 ? 46.593 41.091 26.871 1.00 48.06 224 PRO A O 1
ATOM 1738 N N . THR A 1 225 ? 48.573 42.142 27.061 1.00 49.13 225 THR A N 1
ATOM 1739 C CA . THR A 1 225 ? 48.773 41.760 28.467 1.00 50.07 225 THR A CA 1
ATOM 1740 C C . THR A 1 225 ? 48.494 42.915 29.429 1.00 50.63 225 THR A C 1
ATOM 1741 O O . THR A 1 225 ? 48.472 42.724 30.649 1.00 50.73 225 THR A O 1
ATOM 1745 N N . ASP A 1 226 ? 48.271 44.104 28.874 1.00 51.27 226 ASP A N 1
ATOM 1746 C CA . ASP A 1 226 ? 48.044 45.309 29.666 1.00 52.19 226 ASP A CA 1
ATOM 1747 C C . ASP A 1 226 ? 46.641 45.374 30.282 1.00 52.57 226 ASP A C 1
ATOM 1748 O O . ASP A 1 226 ? 45.663 45.692 29.599 1.00 52.65 226 ASP A O 1
ATOM 1753 N N . GLU A 1 227 ? 46.565 45.092 31.583 1.00 52.96 227 GLU A N 1
ATOM 1754 C CA . GLU A 1 227 ? 45.312 45.139 32.344 1.00 53.46 227 GLU A CA 1
ATOM 1755 C C . GLU A 1 227 ? 44.719 46.541 32.499 1.00 53.71 227 GLU A C 1
ATOM 1756 O O . GLU A 1 227 ? 43.537 46.675 32.815 1.00 53.93 227 GLU A O 1
ATOM 1762 N N . THR A 1 228 ? 45.533 47.578 32.300 1.00 53.99 228 THR A N 1
ATOM 1763 C CA . THR A 1 228 ? 45.048 48.959 32.414 1.00 54.09 228 THR A CA 1
ATOM 1764 C C . THR A 1 228 ? 44.294 49.390 31.158 1.00 53.81 228 THR A C 1
ATOM 1765 O O . THR A 1 228 ? 43.306 50.131 31.240 1.00 53.86 228 THR A O 1
ATOM 1769 N N . VAL A 1 229 ? 44.768 48.929 30.000 1.00 53.25 229 VAL A N 1
ATOM 1770 C CA . VAL A 1 229 ? 44.097 49.200 28.728 1.00 52.63 229 VAL A CA 1
ATOM 1771 C C . VAL A 1 229 ? 42.959 48.195 28.519 1.00 52.20 229 VAL A C 1
ATOM 1772 O O . VAL A 1 229 ? 41.876 48.562 28.062 1.00 52.20 229 VAL A O 1
ATOM 1776 N N . PHE A 1 230 ? 43.209 46.935 28.873 1.00 51.62 230 PHE A N 1
ATOM 1777 C CA . PHE A 1 230 ? 42.231 45.868 28.678 1.00 51.10 230 PHE A CA 1
ATOM 1778 C C . PHE A 1 230 ? 41.915 45.128 29.983 1.00 51.01 230 PHE A C 1
ATOM 1779 O O . PHE A 1 230 ? 42.357 43.993 30.171 1.00 51.17 230 PHE A O 1
ATOM 1787 N N . PRO A 1 231 ? 41.149 45.761 30.897 1.00 50.78 231 PRO A N 1
ATOM 1788 C CA . PRO A 1 231 ? 40.820 45.070 32.150 1.00 50.49 231 PRO A CA 1
ATOM 1789 C C . PRO A 1 231 ? 40.172 43.700 31.936 1.00 50.05 231 PRO A C 1
ATOM 1790 O O . PRO A 1 231 ? 39.207 43.578 31.173 1.00 49.94 231 PRO A O 1
ATOM 1794 N N . GLY A 1 232 ? 40.716 42.686 32.605 1.00 49.49 232 GLY A N 1
ATOM 1795 C CA . GLY A 1 232 ? 40.180 41.326 32.554 1.00 48.77 232 GLY A CA 1
ATOM 1796 C C . GLY A 1 232 ? 40.744 40.454 31.445 1.00 48.34 232 GLY A C 1
ATOM 1797 O O . GLY A 1 232 ? 40.323 39.312 31.287 1.00 48.20 232 GLY A O 1
ATOM 1798 N N . ILE A 1 233 ? 41.702 40.981 30.683 1.00 48.12 233 ILE A N 1
ATOM 1799 C CA . ILE A 1 233 ? 42.231 40.269 29.513 1.00 47.69 233 ILE A CA 1
ATOM 1800 C C . ILE A 1 233 ? 43.084 39.051 29.870 1.00 47.60 233 ILE A C 1
ATOM 1801 O O . ILE A 1 233 ? 43.061 38.043 29.161 1.00 47.48 233 ILE A O 1
ATOM 1806 N N . ASN A 1 234 ? 43.830 39.141 30.966 1.00 47.42 234 ASN A N 1
ATOM 1807 C CA . ASN A 1 234 ? 44.710 38.046 31.350 1.00 47.39 234 ASN A CA 1
ATOM 1808 C C . ASN A 1 234 ? 43.946 36.798 31.793 1.00 46.94 234 ASN A C 1
ATOM 1809 O O . ASN A 1 234 ? 44.411 35.690 31.574 1.00 47.02 234 ASN A O 1
ATOM 1814 N N . SER A 1 235 ? 42.765 36.981 32.380 1.00 46.60 235 SER A N 1
ATOM 1815 C CA . SER A 1 235 ? 41.900 35.847 32.725 1.00 46.28 235 SER A CA 1
ATOM 1816 C C . SER A 1 235 ? 41.334 35.159 31.473 1.00 45.49 235 SER A C 1
ATOM 1817 O O . SER A 1 235 ? 41.178 33.936 31.453 1.00 45.27 235 SER A O 1
ATOM 1820 N N . LYS A 1 236 ? 41.036 35.950 30.440 1.00 44.70 236 LYS A N 1
ATOM 1821 C CA . LYS A 1 236 ? 40.628 35.422 29.132 1.00 43.90 236 LYS A CA 1
ATOM 1822 C C . LYS A 1 236 ? 41.744 34.600 28.492 1.00 42.96 236 LYS A C 1
ATOM 1823 O O . LYS A 1 236 ? 41.493 33.522 27.967 1.00 42.75 236 LYS A O 1
ATOM 1829 N N . ALA A 1 237 ? 42.974 35.110 28.549 1.00 42.12 237 ALA A N 1
ATOM 1830 C CA . ALA A 1 237 ? 44.135 34.406 28.001 1.00 41.53 237 ALA A CA 1
ATOM 1831 C C . ALA A 1 237 ? 44.421 33.113 28.763 1.00 41.35 237 ALA A C 1
ATOM 1832 O O . ALA A 1 237 ? 44.795 32.105 28.162 1.00 40.73 237 ALA A O 1
ATOM 1834 N N . ILE A 1 238 ? 44.225 33.147 30.081 1.00 41.26 238 ILE A N 1
ATOM 1835 C CA . ILE A 1 238 ? 44.346 31.949 30.914 1.00 41.39 238 ILE A CA 1
ATOM 1836 C C . ILE A 1 238 ? 43.332 30.889 30.475 1.00 40.65 238 ILE A C 1
ATOM 1837 O O . ILE A 1 238 ? 43.714 29.767 30.162 1.00 40.58 238 ILE A O 1
ATOM 1842 N N . GLU A 1 239 ? 42.053 31.254 30.434 1.00 40.19 239 GLU A N 1
ATOM 1843 C CA . GLU A 1 239 ? 41.019 30.319 30.014 1.00 40.36 239 GLU A CA 1
ATOM 1844 C C . GLU A 1 239 ? 41.360 29.677 28.665 1.00 39.62 239 GLU A C 1
ATOM 1845 O O . GLU A 1 239 ? 41.307 28.455 28.532 1.00 39.36 239 GLU A O 1
ATOM 1851 N N . LEU A 1 240 ? 41.745 30.504 27.692 1.00 38.87 240 LEU A N 1
ATOM 1852 C CA . LEU A 1 240 ? 42.027 30.045 26.329 1.00 38.38 240 LEU A CA 1
ATOM 1853 C C . LEU A 1 240 ? 43.178 29.046 26.247 1.00 38.37 240 LEU A C 1
ATOM 1854 O O . LEU A 1 240 ? 43.284 28.295 25.275 1.00 37.97 240 LEU A O 1
ATOM 1859 N N . GLN A 1 241 ? 44.033 29.049 27.269 1.00 38.12 241 GLN A N 1
ATOM 1860 C CA . GLN A 1 241 ? 45.193 28.167 27.311 1.00 38.45 241 GLN A CA 1
ATOM 1861 C C . GLN A 1 241 ? 44.999 26.951 28.230 1.00 37.65 241 GLN A C 1
ATOM 1862 O O . GLN A 1 241 ? 45.868 26.088 28.310 1.00 38.11 241 GLN A O 1
ATOM 1868 N N . THR A 1 242 ? 43.865 26.875 28.919 1.00 37.06 242 THR A N 1
ATOM 1869 C CA . THR A 1 242 ? 43.562 25.697 29.729 1.00 36.49 242 THR A CA 1
ATOM 1870 C C . THR A 1 242 ? 43.401 24.449 28.867 1.00 35.76 242 THR A C 1
ATOM 1871 O O . THR A 1 242 ? 42.899 24.517 27.741 1.00 35.21 242 THR A O 1
ATOM 1875 N N . TRP A 1 243 ? 43.823 23.312 29.415 1.00 35.00 243 TRP A N 1
ATOM 1876 C CA . TRP A 1 243 ? 43.606 22.015 28.788 1.00 34.41 243 TRP A CA 1
ATOM 1877 C C . TRP A 1 243 ? 42.119 21.805 28.509 1.00 33.99 243 TRP A C 1
ATOM 1878 O O . TRP A 1 243 ? 41.742 21.244 27.474 1.00 33.79 243 TRP A O 1
ATOM 1889 N N . GLU A 1 244 ? 41.280 22.268 29.432 1.00 33.27 244 GLU A N 1
ATOM 1890 C CA . GLU A 1 244 ? 39.825 22.138 29.309 1.00 33.03 244 GLU A CA 1
ATOM 1891 C C . GLU A 1 244 ? 39.281 22.841 28.061 1.00 32.51 244 GLU A C 1
ATOM 1892 O O . GLU A 1 244 ? 38.348 22.355 27.434 1.00 32.03 244 GLU A O 1
ATOM 1898 N N . TRP A 1 245 ? 39.847 23.999 27.732 1.00 31.70 245 TRP A N 1
ATOM 1899 C CA . TRP A 1 245 ? 39.435 24.715 26.536 1.00 31.66 245 TRP A CA 1
ATOM 1900 C C . TRP A 1 245 ? 40.030 24.083 25.271 1.00 31.45 245 TRP A C 1
ATOM 1901 O O . TRP A 1 245 ? 39.306 23.730 24.352 1.00 31.23 245 TRP A O 1
ATOM 1912 N N . ILE A 1 246 ? 41.348 23.933 25.244 1.00 31.69 246 ILE A N 1
ATOM 1913 C CA . ILE A 1 246 ? 42.040 23.469 24.047 1.00 32.09 246 ILE A CA 1
ATOM 1914 C C . ILE A 1 246 ? 41.648 22.035 23.665 1.00 32.54 246 ILE A C 1
ATOM 1915 O O . ILE A 1 246 ? 41.281 21.785 22.516 1.00 32.48 246 ILE A O 1
ATOM 1920 N N . TYR A 1 247 ? 41.717 21.114 24.631 1.00 32.58 247 TYR A N 1
ATOM 1921 C CA . TYR A 1 247 ? 41.445 19.692 24.384 1.00 33.02 247 TYR A CA 1
ATOM 1922 C C . TYR A 1 247 ? 40.080 19.242 24.887 1.00 33.26 247 TYR A C 1
ATOM 1923 O O . TYR A 1 247 ? 39.428 18.401 24.259 1.00 32.98 247 TYR A O 1
ATOM 1932 N N . GLY A 1 248 ? 39.661 19.784 26.029 1.00 33.30 248 GLY A N 1
ATOM 1933 C CA . GLY A 1 248 ? 38.437 19.344 26.698 1.00 33.76 248 GLY A CA 1
ATOM 1934 C C . GLY A 1 248 ? 37.141 19.635 25.964 1.00 34.25 248 GLY A C 1
ATOM 1935 O O . GLY A 1 248 ? 36.120 19.004 26.237 1.00 34.97 248 GLY A O 1
ATOM 1936 N N . LYS A 1 249 ? 37.176 20.593 25.042 1.00 34.14 249 LYS A N 1
ATOM 1937 C CA . LYS A 1 249 ? 36.013 20.944 24.220 1.00 34.21 249 LYS A CA 1
ATOM 1938 C C . LYS A 1 249 ? 35.825 20.032 22.998 1.00 34.29 249 LYS A C 1
ATOM 1939 O O . LYS A 1 249 ? 34.837 20.149 22.265 1.00 34.02 249 LYS A O 1
ATOM 1945 N N . THR A 1 250 ? 36.768 19.117 22.787 1.00 34.30 250 THR A N 1
ATOM 1946 C CA . THR A 1 250 ? 36.685 18.171 21.683 1.00 34.28 250 THR A CA 1
ATOM 1947 C C . THR A 1 250 ? 35.372 17.385 21.761 1.00 35.19 250 THR A C 1
ATOM 1948 O O . THR A 1 250 ? 35.065 16.808 22.804 1.00 35.33 250 THR A O 1
ATOM 1952 N N . PRO A 1 251 ? 34.572 17.388 20.672 1.00 35.74 251 PRO A N 1
ATOM 1953 C CA . PRO A 1 251 ? 33.374 16.540 20.642 1.00 36.60 251 PRO A CA 1
ATOM 1954 C C . PRO A 1 251 ? 33.693 15.070 20.916 1.00 37.75 251 PRO A C 1
ATOM 1955 O O . PRO A 1 251 ? 34.807 14.609 20.648 1.00 37.86 251 PRO A O 1
ATOM 1959 N N . LYS A 1 252 ? 32.722 14.359 21.480 1.00 38.97 252 LYS A N 1
ATOM 1960 C CA . LYS A 1 252 ? 32.846 12.931 21.770 1.00 40.58 252 LYS A CA 1
ATOM 1961 C C . LYS A 1 252 ? 33.489 12.206 20.591 1.00 40.21 252 LYS A C 1
ATOM 1962 O O . LYS A 1 252 ? 33.147 12.458 19.434 1.00 40.43 252 LYS A O 1
ATOM 1968 N N . PHE A 1 253 ? 34.449 11.334 20.877 1.00 40.23 253 PHE A N 1
ATOM 1969 C CA . PHE A 1 253 ? 35.006 10.464 19.849 1.00 39.93 253 PHE A CA 1
ATOM 1970 C C . PHE A 1 253 ? 35.422 9.104 20.389 1.00 40.88 253 PHE A C 1
ATOM 1971 O O . PHE A 1 253 ? 35.580 8.921 21.603 1.00 40.78 253 PHE A O 1
ATOM 1979 N N . SER A 1 254 ? 35.569 8.154 19.473 1.00 41.45 254 SER A N 1
ATOM 1980 C CA . SER A 1 254 ? 36.023 6.815 19.801 1.00 42.40 254 SER A CA 1
ATOM 1981 C C . SER A 1 254 ? 37.291 6.529 19.034 1.00 42.57 254 SER A C 1
ATOM 1982 O O . SER A 1 254 ? 37.503 7.066 17.949 1.00 42.31 254 SER A O 1
ATOM 1985 N N . VAL A 1 255 ? 38.140 5.702 19.629 1.00 43.11 255 VAL A N 1
ATOM 1986 C CA . VAL A 1 255 ? 39.346 5.207 18.990 1.00 43.61 255 VAL A CA 1
ATOM 1987 C C . VAL A 1 255 ? 39.226 3.690 18.906 1.00 44.59 255 VAL A C 1
ATOM 1988 O O . VAL A 1 255 ? 38.971 3.013 19.912 1.00 44.38 255 VAL A O 1
ATOM 1992 N N . ASP A 1 256 ? 39.390 3.179 17.694 1.00 45.45 256 ASP A N 1
ATOM 1993 C CA . ASP A 1 256 ? 39.401 1.758 17.422 1.00 46.74 256 ASP A CA 1
ATOM 1994 C C . ASP A 1 256 ? 40.662 1.489 16.612 1.00 47.16 256 ASP A C 1
ATOM 1995 O O . ASP A 1 256 ? 40.684 1.692 15.398 1.00 47.09 256 ASP A O 1
ATOM 2000 N N . THR A 1 257 ? 41.718 1.049 17.289 1.00 47.54 257 THR A N 1
ATOM 2001 C CA . THR A 1 257 ? 43.001 0.847 16.630 1.00 48.35 257 THR A CA 1
ATOM 2002 C C . THR A 1 257 ? 43.754 -0.356 17.198 1.00 49.01 257 THR A C 1
ATOM 2003 O O . THR A 1 257 ? 43.274 -1.028 18.109 1.00 48.80 257 THR A O 1
ATOM 2007 N N . SER A 1 258 ? 44.931 -0.620 16.641 1.00 49.91 258 SER A N 1
ATOM 2008 C CA . SER A 1 258 ? 45.790 -1.691 17.116 1.00 51.10 258 SER A CA 1
ATOM 2009 C C . SER A 1 258 ? 47.259 -1.379 16.844 1.00 51.96 258 SER A C 1
ATOM 2010 O O . SER A 1 258 ? 47.588 -0.485 16.066 1.00 52.11 258 SER A O 1
ATOM 2013 N N . PHE A 1 259 ? 48.137 -2.116 17.508 1.00 53.16 259 PHE A N 1
ATOM 2014 C CA . PHE A 1 259 ? 49.559 -2.072 17.213 1.00 54.60 259 PHE A CA 1
ATOM 2015 C C . PHE A 1 259 ? 50.179 -3.420 17.515 1.00 55.54 259 PHE A C 1
ATOM 2016 O O . PHE A 1 259 ? 49.587 -4.247 18.213 1.00 55.48 259 PHE A O 1
ATOM 2024 N N . THR A 1 260 ? 51.378 -3.617 16.985 1.00 56.97 260 THR A N 1
ATOM 2025 C CA . THR A 1 260 ? 52.096 -4.872 17.095 1.00 58.62 260 THR A CA 1
ATOM 2026 C C . THR A 1 260 ? 53.336 -4.684 17.961 1.00 59.64 260 THR A C 1
ATOM 2027 O O . THR A 1 260 ? 54.051 -3.687 17.832 1.00 59.86 260 THR A O 1
ATOM 2031 N N . VAL A 1 261 ? 53.560 -5.638 18.861 1.00 60.99 261 VAL A N 1
ATOM 2032 C CA . VAL A 1 261 ? 54.743 -5.664 19.721 1.00 62.24 261 VAL A CA 1
ATOM 2033 C C . VAL A 1 261 ? 55.500 -6.974 19.482 1.00 63.08 261 VAL A C 1
ATOM 2034 O O . VAL A 1 261 ? 54.891 -8.046 19.416 1.00 63.10 261 VAL A O 1
ATOM 2038 N N . LEU A 1 262 ? 56.822 -6.876 19.348 1.00 64.25 262 LEU A N 1
ATOM 2039 C CA . LEU A 1 262 ? 57.683 -8.042 19.105 1.00 65.28 262 LEU A CA 1
ATOM 2040 C C . LEU A 1 262 ? 57.813 -8.933 20.346 1.00 65.71 262 LEU A C 1
ATOM 2041 O O . LEU A 1 262 ? 57.869 -8.438 21.477 1.00 65.98 262 LEU A O 1
ATOM 2046 N N . HIS A 1 263 ? 57.861 -10.245 20.124 1.00 66.28 263 HIS A N 1
ATOM 2047 C CA . HIS A 1 263 ? 57.853 -11.218 21.217 1.00 66.68 263 HIS A CA 1
ATOM 2048 C C . HIS A 1 263 ? 58.610 -12.499 20.857 1.00 66.85 263 HIS A C 1
ATOM 2049 O O . HIS A 1 263 ? 58.120 -13.337 20.093 1.00 67.22 263 HIS A O 1
ATOM 2056 N N . SER A 1 266 ? 58.542 -13.634 16.136 1.00 62.68 266 SER A N 1
ATOM 2057 C CA . SER A 1 266 ? 57.107 -13.451 15.922 1.00 62.57 266 SER A CA 1
ATOM 2058 C C . SER A 1 266 ? 56.637 -12.121 16.520 1.00 62.29 266 SER A C 1
ATOM 2059 O O . SER A 1 266 ? 57.447 -11.206 16.721 1.00 62.40 266 SER A O 1
ATOM 2062 N N . HIS A 1 267 ? 55.338 -12.011 16.796 1.00 61.70 267 HIS A N 1
ATOM 2063 C CA . HIS A 1 267 ? 54.763 -10.760 17.295 1.00 61.06 267 HIS A CA 1
ATOM 2064 C C . HIS A 1 267 ? 53.489 -10.971 18.113 1.00 60.05 267 HIS A C 1
ATOM 2065 O O . HIS A 1 267 ? 52.990 -12.092 18.225 1.00 60.14 267 HIS A O 1
ATOM 2072 N N . VAL A 1 268 ? 52.975 -9.873 18.667 1.00 58.71 268 VAL A N 1
ATOM 2073 C CA . VAL A 1 268 ? 51.704 -9.850 19.388 1.00 57.42 268 VAL A CA 1
ATOM 2074 C C . VAL A 1 268 ? 50.926 -8.582 19.001 1.00 56.47 268 VAL A C 1
ATOM 2075 O O . VAL A 1 268 ? 51.478 -7.483 19.012 1.00 56.06 268 VAL A O 1
ATOM 2079 N N . GLU A 1 269 ? 49.651 -8.743 18.653 1.00 55.38 269 GLU A N 1
ATOM 2080 C CA . GLU A 1 269 ? 48.799 -7.605 18.329 1.00 54.69 269 GLU A CA 1
ATOM 2081 C C . GLU A 1 269 ? 47.959 -7.193 19.534 1.00 53.61 269 GLU A C 1
ATOM 2082 O O . GLU A 1 269 ? 47.312 -8.029 20.162 1.00 53.35 269 GLU A O 1
ATOM 2088 N N . ILE A 1 270 ? 47.980 -5.901 19.850 1.00 52.48 270 ILE A N 1
ATOM 2089 C CA . ILE A 1 270 ? 47.150 -5.353 20.923 1.00 51.45 270 ILE A CA 1
ATOM 2090 C C . ILE A 1 270 ? 46.043 -4.489 20.316 1.00 50.66 270 ILE A C 1
ATOM 2091 O O . ILE A 1 270 ? 46.316 -3.601 19.515 1.00 50.36 270 ILE A O 1
ATOM 2096 N N . LYS A 1 271 ? 44.797 -4.770 20.687 1.00 49.83 271 LYS A N 1
ATOM 2097 C CA . LYS A 1 271 ? 43.661 -3.968 20.235 1.00 49.13 271 LYS A CA 1
ATOM 2098 C C . LYS A 1 271 ? 43.298 -2.896 21.248 1.00 48.21 271 LYS A C 1
ATOM 2099 O O . LYS A 1 271 ? 43.268 -3.150 22.453 1.00 47.98 271 LYS A O 1
ATOM 2105 N N . VAL A 1 272 ? 43.019 -1.696 20.748 1.00 47.11 272 VAL A N 1
ATOM 2106 C CA . VAL A 1 272 ? 42.698 -0.552 21.601 1.00 45.95 272 VAL A CA 1
ATOM 2107 C C . VAL A 1 272 ? 41.313 -0.008 21.281 1.00 45.00 272 VAL A C 1
ATOM 2108 O O . VAL A 1 272 ? 41.062 0.432 20.160 1.00 44.89 272 VAL A O 1
ATOM 2112 N N . PHE A 1 273 ? 40.415 -0.072 22.262 1.00 43.89 273 PHE A N 1
ATOM 2113 C CA . PHE A 1 273 ? 39.101 0.558 22.173 1.00 43.06 273 PHE A CA 1
ATOM 2114 C C . PHE A 1 273 ? 38.991 1.582 23.299 1.00 42.96 273 PHE A C 1
ATOM 2115 O O . PHE A 1 273 ? 39.033 1.228 24.487 1.00 42.44 273 PHE A O 1
ATOM 2123 N N . ILE A 1 274 ? 38.879 2.853 22.919 1.00 42.24 274 ILE A N 1
ATOM 2124 C CA . ILE A 1 274 ? 38.812 3.961 23.866 1.00 41.71 274 ILE A CA 1
ATOM 2125 C C . ILE A 1 274 ? 37.750 4.947 23.412 1.00 41.84 274 ILE A C 1
ATOM 2126 O O . ILE A 1 274 ? 37.792 5.430 22.274 1.00 42.00 274 ILE A O 1
ATOM 2131 N N . ASP A 1 275 ? 36.774 5.209 24.278 1.00 41.68 275 ASP A N 1
ATOM 2132 C CA . ASP A 1 275 ? 35.849 6.317 24.070 1.00 41.69 275 ASP A CA 1
ATOM 2133 C C . ASP A 1 275 ? 36.375 7.531 24.837 1.00 41.53 275 ASP A C 1
ATOM 2134 O O . ASP A 1 275 ? 36.743 7.425 26.014 1.00 41.02 275 ASP A O 1
ATOM 2139 N N . VAL A 1 276 ? 36.427 8.671 24.153 1.00 41.11 276 VAL A N 1
ATOM 2140 C CA . VAL A 1 276 ? 36.907 9.918 24.741 1.00 40.96 276 VAL A CA 1
ATOM 2141 C C . VAL A 1 276 ? 35.785 10.948 24.743 1.00 41.16 276 VAL A C 1
ATOM 2142 O O . VAL A 1 276 ? 35.246 11.300 23.692 1.00 41.19 276 VAL A O 1
ATOM 2146 N N . LYS A 1 277 ? 35.432 11.420 25.932 1.00 41.29 277 LYS A N 1
ATOM 2147 C CA . LYS A 1 277 ? 34.364 12.390 26.086 1.00 41.65 277 LYS A CA 1
ATOM 2148 C C . LYS A 1 277 ? 34.897 13.549 26.901 1.00 41.79 277 LYS A C 1
ATOM 2149 O O . LYS A 1 277 ? 35.585 13.338 27.906 1.00 41.66 277 LYS A O 1
ATOM 2155 N N . ASN A 1 278 ? 34.587 14.770 26.458 1.00 41.77 278 ASN A N 1
ATOM 2156 C CA . ASN A 1 278 ? 35.147 15.996 27.037 1.00 41.57 278 ASN A CA 1
ATOM 2157 C C . ASN A 1 278 ? 36.680 15.954 27.153 1.00 40.90 278 ASN A C 1
ATOM 2158 O O . ASN A 1 278 ? 37.265 16.541 28.066 1.00 40.43 278 ASN A O 1
ATOM 2163 N N . GLY A 1 279 ? 37.326 15.253 26.224 1.00 40.38 279 GLY A N 1
ATOM 2164 C CA . GLY A 1 279 ? 38.786 15.122 26.234 1.00 40.29 279 GLY A CA 1
ATOM 2165 C C . GLY A 1 279 ? 39.316 14.107 27.242 1.00 40.57 279 GLY A C 1
ATOM 2166 O O . GLY A 1 279 ? 40.523 13.881 27.322 1.00 40.13 279 GLY A O 1
ATOM 2167 N N . ARG A 1 280 ? 38.413 13.493 28.006 1.00 41.01 280 ARG A N 1
ATOM 2168 C CA . ARG A 1 280 ? 38.784 12.512 29.031 1.00 41.90 280 ARG A CA 1
ATOM 2169 C C . ARG A 1 280 ? 38.359 11.085 28.658 1.00 42.05 280 ARG A C 1
ATOM 2170 O O . ARG A 1 280 ? 37.307 10.882 28.040 1.00 41.71 280 ARG A O 1
ATOM 2178 N N . ILE A 1 281 ? 39.185 10.110 29.043 1.00 42.42 281 ILE A N 1
ATOM 2179 C CA . ILE A 1 281 ? 38.915 8.693 28.796 1.00 42.85 281 ILE A CA 1
ATOM 2180 C C . ILE A 1 281 ? 37.672 8.226 29.568 1.00 43.42 281 ILE A C 1
ATOM 2181 O O . ILE A 1 281 ? 37.700 8.055 30.786 1.00 43.94 281 ILE A O 1
ATOM 2186 N N . GLU A 1 282 ? 36.577 8.060 28.835 1.00 43.68 282 GLU A N 1
ATOM 2187 C CA . GLU A 1 282 ? 35.294 7.661 29.396 1.00 44.15 282 GLU A CA 1
ATOM 2188 C C . GLU A 1 282 ? 35.168 6.141 29.448 1.00 43.93 282 GLU A C 1
ATOM 2189 O O . GLU A 1 282 ? 34.634 5.594 30.411 1.00 44.03 282 GLU A O 1
ATOM 2195 N N . VAL A 1 283 ? 35.646 5.475 28.396 1.00 43.60 283 VAL A N 1
ATOM 2196 C CA . VAL A 1 283 ? 35.649 4.018 28.304 1.00 43.44 283 VAL A CA 1
ATOM 2197 C C . VAL A 1 283 ? 37.016 3.581 27.773 1.00 43.25 283 VAL A C 1
ATOM 2198 O O . VAL A 1 283 ? 37.552 4.191 26.848 1.00 42.67 283 VAL A O 1
ATOM 2202 N N . CYS A 1 284 ? 37.589 2.537 28.366 1.00 43.20 284 CYS A N 1
ATOM 2203 C CA . CYS A 1 284 ? 38.911 2.077 27.961 1.00 43.39 284 CYS A CA 1
ATOM 2204 C C . CYS A 1 284 ? 39.026 0.563 28.013 1.00 43.89 284 CYS A C 1
ATOM 2205 O O . CYS A 1 284 ? 38.802 -0.064 29.061 1.00 43.39 284 CYS A O 1
ATOM 2208 N N . ASN A 1 285 ? 39.382 -0.013 26.870 1.00 44.24 285 ASN A N 1
ATOM 2209 C CA . ASN A 1 285 ? 39.548 -1.451 26.742 1.00 44.76 285 ASN A CA 1
ATOM 2210 C C . ASN A 1 285 ? 40.748 -1.765 25.870 1.00 45.10 285 ASN A C 1
ATOM 2211 O O . ASN A 1 285 ? 40.639 -1.846 24.645 1.00 45.20 285 ASN A O 1
ATOM 2216 N N . ILE A 1 286 ? 41.897 -1.920 26.522 1.00 45.49 286 ILE A N 1
ATOM 2217 C CA . ILE A 1 286 ? 43.133 -2.323 25.869 1.00 45.99 286 ILE A CA 1
ATOM 2218 C C . ILE A 1 286 ? 43.206 -3.840 25.976 1.00 46.09 286 ILE A C 1
ATOM 2219 O O . ILE A 1 286 ? 43.203 -4.391 27.080 1.00 46.47 286 ILE A O 1
ATOM 2224 N N . GLU A 1 287 ? 43.244 -4.512 24.831 1.00 46.04 287 GLU A N 1
ATOM 2225 C CA . GLU A 1 287 ? 43.100 -5.966 24.802 1.00 46.12 287 GLU A CA 1
ATOM 2226 C C . GLU A 1 287 ? 44.377 -6.615 24.301 1.00 45.64 287 GLU A C 1
ATOM 2227 O O . GLU A 1 287 ? 44.647 -6.639 23.100 1.00 45.81 287 GLU A O 1
ATOM 2233 N N . ALA A 1 288 ? 45.175 -7.107 25.241 1.00 44.82 288 ALA A N 1
ATOM 2234 C CA . ALA A 1 288 ? 46.377 -7.866 24.914 1.00 44.21 288 ALA A CA 1
ATOM 2235 C C . ALA A 1 288 ? 46.076 -9.353 25.071 1.00 43.43 288 ALA A C 1
ATOM 2236 O O . ALA A 1 288 ? 45.319 -9.737 25.968 1.00 43.52 288 ALA A O 1
ATOM 2238 N N . PRO A 1 289 ? 46.640 -10.193 24.183 1.00 42.98 289 PRO A N 1
ATOM 2239 C CA . PRO A 1 289 ? 46.497 -11.640 24.292 1.00 42.53 289 PRO A CA 1
ATOM 2240 C C . PRO A 1 289 ? 46.994 -12.128 25.647 1.00 42.01 289 PRO A C 1
ATOM 2241 O O . PRO A 1 289 ? 48.105 -11.769 26.060 1.00 41.88 289 PRO A O 1
ATOM 2245 N N . ASP A 1 290 ? 46.181 -12.934 26.332 1.00 41.36 290 ASP A N 1
ATOM 2246 C CA . ASP A 1 290 ? 46.524 -13.380 27.682 1.00 40.72 290 ASP A CA 1
ATOM 2247 C C . ASP A 1 290 ? 47.722 -14.333 27.753 1.00 40.98 290 ASP A C 1
ATOM 2248 O O . ASP A 1 290 ? 48.196 -14.660 28.845 1.00 41.13 290 ASP A O 1
ATOM 2253 N N . HIS A 1 291 ? 48.228 -14.759 26.596 1.00 41.47 291 HIS A N 1
ATOM 2254 C CA . HIS A 1 291 ? 49.488 -15.509 26.559 1.00 41.84 291 HIS A CA 1
ATOM 2255 C C . HIS A 1 291 ? 50.697 -14.577 26.700 1.00 41.81 291 HIS A C 1
ATOM 2256 O O . HIS A 1 291 ? 51.812 -15.027 26.960 1.00 41.76 291 HIS A O 1
ATOM 2263 N N . TRP A 1 292 ? 50.461 -13.279 26.545 1.00 41.95 292 TRP A N 1
ATOM 2264 C CA . TRP A 1 292 ? 51.534 -12.283 26.567 1.00 42.18 292 TRP A CA 1
ATOM 2265 C C . TRP A 1 292 ? 51.500 -11.479 27.868 1.00 42.25 292 TRP A C 1
ATOM 2266 O O . TRP A 1 292 ? 52.530 -11.288 28.521 1.00 41.77 292 TRP A O 1
ATOM 2277 N N . LEU A 1 293 ? 50.306 -11.025 28.243 1.00 42.30 293 LEU A N 1
ATOM 2278 C CA . LEU A 1 293 ? 50.104 -10.300 29.495 1.00 42.33 293 LEU A CA 1
ATOM 2279 C C . LEU A 1 293 ? 48.810 -10.762 30.183 1.00 41.81 293 LEU A C 1
ATOM 2280 O O . LEU A 1 293 ? 47.779 -10.881 29.532 1.00 41.66 293 LEU A O 1
ATOM 2285 N N . PRO A 1 294 ? 48.862 -11.031 31.504 1.00 41.90 294 PRO A N 1
ATOM 2286 C CA . PRO A 1 294 ? 47.671 -11.456 32.249 1.00 41.80 294 PRO A CA 1
ATOM 2287 C C . PRO A 1 294 ? 46.509 -10.476 32.133 1.00 41.70 294 PRO A C 1
ATOM 2288 O O . PRO A 1 294 ? 46.720 -9.262 32.119 1.00 41.02 294 PRO A O 1
ATOM 2292 N N . LEU A 1 295 ? 45.294 -11.011 32.053 1.00 41.92 295 LEU A N 1
ATOM 2293 C CA . LEU A 1 295 ? 44.088 -10.195 31.925 1.00 42.07 295 LEU A CA 1
ATOM 2294 C C . LEU A 1 295 ? 43.972 -9.163 33.053 1.00 42.05 295 LEU A C 1
ATOM 2295 O O . LEU A 1 295 ? 43.635 -8.009 32.800 1.00 41.22 295 LEU A O 1
ATOM 2300 N N . GLU A 1 296 ? 44.270 -9.583 34.280 1.00 42.13 296 GLU A N 1
ATOM 2301 C CA . GLU A 1 296 ? 44.195 -8.695 35.443 1.00 43.45 296 GLU A CA 1
ATOM 2302 C C . GLU A 1 296 ? 45.092 -7.461 35.313 1.00 43.31 296 GLU A C 1
ATOM 2303 O O . GLU A 1 296 ? 44.725 -6.382 35.765 1.00 43.59 296 GLU A O 1
ATOM 2309 N N . ILE A 1 297 ? 46.247 -7.626 34.676 1.00 43.54 297 ILE A N 1
ATOM 2310 C CA . ILE A 1 297 ? 47.184 -6.529 34.448 1.00 44.06 297 ILE A CA 1
ATOM 2311 C C . ILE A 1 297 ? 46.633 -5.540 33.407 1.00 44.34 297 ILE A C 1
ATOM 2312 O O . ILE A 1 297 ? 46.688 -4.330 33.612 1.00 44.27 297 ILE A O 1
ATOM 2317 N N . CYS A 1 298 ? 46.081 -6.051 32.309 1.00 44.68 298 CYS A N 1
ATOM 2318 C CA . CYS A 1 298 ? 45.404 -5.192 31.333 1.00 45.34 298 CYS A CA 1
ATOM 2319 C C . CYS A 1 298 ? 44.193 -4.491 31.940 1.00 44.94 298 CYS A C 1
ATOM 2320 O O . CYS A 1 298 ? 43.974 -3.308 31.687 1.00 44.82 298 CYS A O 1
ATOM 2323 N N . ASP A 1 299 ? 43.417 -5.221 32.743 1.00 44.99 299 ASP A N 1
ATOM 2324 C CA . ASP A 1 299 ? 42.276 -4.646 33.465 1.00 45.34 299 ASP A CA 1
ATOM 2325 C C . ASP A 1 299 ? 42.707 -3.543 34.423 1.00 45.61 299 ASP A C 1
ATOM 2326 O O . ASP A 1 299 ? 42.005 -2.545 34.560 1.00 44.98 299 ASP A O 1
ATOM 2331 N N . GLN A 1 300 ? 43.852 -3.737 35.082 1.00 46.07 300 GLN A N 1
ATOM 2332 C CA . GLN A 1 300 ? 44.463 -2.699 35.915 1.00 47.06 300 GLN A CA 1
ATOM 2333 C C . GLN A 1 300 ? 44.729 -1.441 35.080 1.00 47.24 300 GLN A C 1
ATOM 2334 O O . GLN A 1 300 ? 44.356 -0.337 35.477 1.00 47.17 300 GLN A O 1
ATOM 2340 N N . LEU A 1 301 ? 45.374 -1.625 33.927 1.00 47.60 301 LEU A N 1
ATOM 2341 C CA . LEU A 1 301 ? 45.711 -0.520 33.035 1.00 48.09 301 LEU A CA 1
ATOM 2342 C C . LEU A 1 301 ? 44.469 0.204 32.529 1.00 48.20 301 LEU A C 1
ATOM 2343 O O . LEU A 1 301 ? 44.424 1.438 32.555 1.00 48.37 301 LEU A O 1
ATOM 2348 N N . ASN A 1 302 ? 43.462 -0.557 32.093 1.00 48.36 302 ASN A N 1
ATOM 2349 C CA . ASN A 1 302 ? 42.178 0.017 31.675 1.00 48.56 302 ASN A CA 1
ATOM 2350 C C . ASN A 1 302 ? 41.523 0.855 32.763 1.00 49.37 302 ASN A C 1
ATOM 2351 O O . ASN A 1 302 ? 41.049 1.962 32.500 1.00 49.45 302 ASN A O 1
ATOM 2356 N N . SER A 1 303 ? 41.506 0.321 33.983 1.00 49.89 303 SER A N 1
ATOM 2357 C CA . SER A 1 303 ? 40.809 0.947 35.103 1.00 50.77 303 SER A CA 1
ATOM 2358 C C . SER A 1 303 ? 41.465 2.261 35.539 1.00 51.05 303 SER A C 1
ATOM 2359 O O . SER A 1 303 ? 40.774 3.217 35.889 1.00 51.33 303 SER A O 1
ATOM 2362 N N . SER A 1 304 ? 42.794 2.300 35.496 1.00 51.54 304 SER A N 1
ATOM 2363 C CA . SER A 1 304 ? 43.561 3.478 35.888 1.00 52.06 304 SER A CA 1
ATOM 2364 C C . SER A 1 304 ? 43.452 4.623 34.880 1.00 52.10 304 SER A C 1
ATOM 2365 O O . SER A 1 304 ? 43.600 5.796 35.239 1.00 52.22 304 SER A O 1
ATOM 2368 N N . LEU A 1 305 ? 43.198 4.269 33.621 1.00 51.82 305 LEU A N 1
ATOM 2369 C CA . LEU A 1 305 ? 43.024 5.243 32.547 1.00 51.39 305 LEU A CA 1
ATOM 2370 C C . LEU A 1 305 ? 41.655 5.923 32.548 1.00 51.10 305 LEU A C 1
ATOM 2371 O O . LEU A 1 305 ? 41.517 7.025 32.023 1.00 51.35 305 LEU A O 1
ATOM 2376 N N . ILE A 1 306 ? 40.652 5.274 33.137 1.00 50.80 306 ILE A N 1
ATOM 2377 C CA . ILE A 1 306 ? 39.287 5.818 33.191 1.00 50.22 306 ILE A CA 1
ATOM 2378 C C . ILE A 1 306 ? 39.222 7.152 33.935 1.00 49.87 306 ILE A C 1
ATOM 2379 O O . ILE A 1 306 ? 39.713 7.275 35.061 1.00 49.82 306 ILE A O 1
ATOM 2384 N N . GLY A 1 307 ? 38.609 8.145 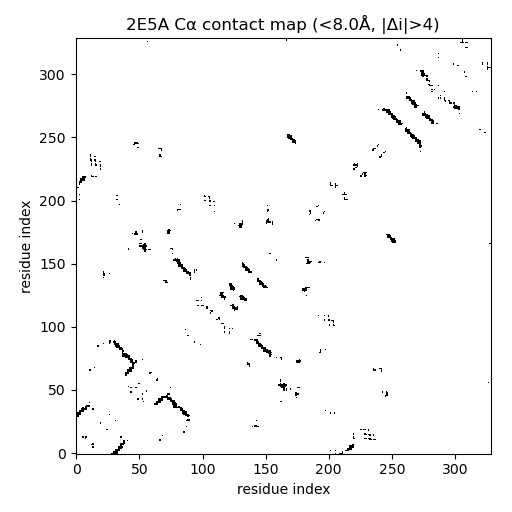33.295 1.00 49.11 307 GLY A N 1
ATOM 2385 C CA . GLY A 1 307 ? 38.490 9.483 33.863 1.00 48.21 307 GLY A CA 1
ATOM 2386 C C . GLY A 1 307 ? 39.727 10.345 33.676 1.00 47.35 307 GLY A C 1
ATOM 2387 O O . GLY A 1 307 ? 39.676 11.549 33.899 1.00 47.54 307 GLY A O 1
ATOM 2388 N N . SER A 1 308 ? 40.837 9.735 33.272 1.00 46.91 308 SER A N 1
ATOM 2389 C CA . SER A 1 308 ? 42.072 10.471 32.993 1.00 46.54 308 SER A CA 1
ATOM 2390 C C . SER A 1 308 ? 41.968 11.236 31.667 1.00 46.26 308 SER A C 1
ATOM 2391 O O . SER A 1 308 ? 41.191 10.863 30.784 1.00 45.05 308 SER A O 1
ATOM 2394 N N . LYS A 1 309 ? 42.751 12.309 31.549 1.00 45.85 309 LYS A N 1
ATOM 2395 C CA . LYS A 1 309 ? 42.835 13.090 30.322 1.00 45.73 309 LYS A CA 1
ATOM 2396 C C . LYS A 1 309 ? 43.463 12.255 29.220 1.00 45.83 309 LYS A C 1
ATOM 2397 O O . LYS A 1 309 ? 44.456 11.554 29.454 1.00 45.47 309 LYS A O 1
ATOM 2403 N N . PHE A 1 310 ? 42.880 12.325 28.023 1.00 45.95 310 PHE A N 1
ATOM 2404 C CA . PHE A 1 310 ? 43.474 11.725 26.832 1.00 46.47 310 PHE A CA 1
ATOM 2405 C C . PHE A 1 310 ? 44.704 12.553 26.462 1.00 47.59 310 PHE A C 1
ATOM 2406 O O . PHE A 1 310 ? 44.653 13.437 25.604 1.00 47.07 310 PHE A O 1
ATOM 2414 N N . SER A 1 311 ? 45.806 12.266 27.150 1.00 49.38 311 SER A N 1
ATOM 2415 C CA . SER A 1 311 ? 47.018 13.071 27.075 1.00 51.47 311 SER A CA 1
ATOM 2416 C C . SER A 1 311 ? 48.258 12.223 27.355 1.00 53.26 311 SER A C 1
ATOM 2417 O O . SER A 1 311 ? 48.261 11.445 28.307 1.00 53.02 311 SER A O 1
ATOM 2420 N N . PRO A 1 312 ? 49.317 12.385 26.534 1.00 55.33 312 PRO A N 1
ATOM 2421 C CA . PRO A 1 312 ? 50.547 11.592 26.636 1.00 57.33 312 PRO A CA 1
ATOM 2422 C C . PRO A 1 312 ? 51.374 11.895 27.886 1.00 59.46 312 PRO A C 1
ATOM 2423 O O . PRO A 1 312 ? 52.326 11.172 28.183 1.00 59.85 312 PRO A O 1
ATOM 2427 N N . ILE A 1 313 ? 51.019 12.961 28.598 1.00 61.83 313 ILE A N 1
ATOM 2428 C CA . ILE A 1 313 ? 51.686 13.310 29.849 1.00 64.06 313 ILE A CA 1
ATOM 2429 C C . ILE A 1 313 ? 51.052 12.537 31.005 1.00 65.36 313 ILE A C 1
ATOM 2430 O O . ILE A 1 313 ? 51.733 11.797 31.716 1.00 65.63 313 ILE A O 1
ATOM 2435 N N . GLU A 1 314 ? 49.743 12.695 31.173 1.00 67.04 314 GLU A N 1
ATOM 2436 C CA . GLU A 1 314 ? 49.021 12.032 32.256 1.00 68.57 314 GLU A CA 1
ATOM 2437 C C . GLU A 1 314 ? 48.724 10.564 31.917 1.00 69.41 314 GLU A C 1
ATOM 2438 O O . GLU A 1 314 ? 47.576 10.108 31.979 1.00 69.70 314 GLU A O 1
ATOM 2444 N N . THR A 1 315 ? 49.785 9.842 31.549 1.00 70.44 315 THR A N 1
ATOM 2445 C CA . THR A 1 315 ? 49.743 8.400 31.265 1.00 71.27 315 THR A CA 1
ATOM 2446 C C . THR A 1 315 ? 51.076 7.733 31.638 1.00 71.75 315 THR A C 1
ATOM 2447 O O . THR A 1 315 ? 51.164 6.505 31.741 1.00 71.90 315 THR A O 1
ATOM 2451 N N . THR A 1 316 ? 52.109 8.552 31.832 1.00 72.29 316 THR A N 1
ATOM 2452 C CA . THR A 1 316 ? 53.377 8.076 32.383 1.00 72.69 316 THR A CA 1
ATOM 2453 C C . THR A 1 316 ? 53.264 7.913 33.904 1.00 72.93 316 THR A C 1
ATOM 2454 O O . THR A 1 316 ? 53.991 7.120 34.507 1.00 72.95 316 THR A O 1
ATOM 2458 N N . VAL A 1 317 ? 52.335 8.657 34.503 1.00 73.18 317 VAL A N 1
ATOM 2459 C CA . VAL A 1 317 ? 52.120 8.644 35.951 1.00 73.49 317 VAL A CA 1
ATOM 2460 C C . VAL A 1 317 ? 50.652 8.912 36.284 1.00 73.57 317 VAL A C 1
ATOM 2461 O O . VAL A 1 317 ? 49.752 8.322 35.684 1.00 73.78 317 VAL A O 1
ATOM 2465 N N . ASP A 1 330 ? 59.939 -8.374 36.147 1.00 69.09 330 ASP A N 1
ATOM 2466 C CA . ASP A 1 330 ? 61.028 -7.972 35.262 1.00 68.99 330 ASP A CA 1
ATOM 2467 C C . ASP A 1 330 ? 60.597 -8.136 33.803 1.00 68.58 330 ASP A C 1
ATOM 2468 O O . ASP A 1 330 ? 60.717 -7.203 33.003 1.00 68.48 330 ASP A O 1
ATOM 2473 N N . GLU A 1 331 ? 60.093 -9.323 33.468 1.00 68.05 331 GLU A N 1
ATOM 2474 C CA . GLU A 1 331 ? 59.528 -9.573 32.144 1.00 67.66 331 GLU A CA 1
ATOM 2475 C C . GLU A 1 331 ? 58.208 -8.816 31.985 1.00 66.79 331 GLU A C 1
ATOM 2476 O O . GLU A 1 331 ? 57.945 -8.230 30.932 1.00 66.72 331 GLU A O 1
ATOM 2482 N N . LEU A 1 332 ? 57.392 -8.823 33.040 1.00 65.80 332 LEU A N 1
ATOM 2483 C CA . LEU A 1 332 ? 56.099 -8.142 33.026 1.00 64.78 332 LEU A CA 1
ATOM 2484 C C . LEU A 1 332 ? 56.252 -6.623 33.001 1.00 63.90 332 LEU A C 1
ATOM 2485 O O . LEU A 1 332 ? 55.483 -5.932 32.331 1.00 63.56 332 LEU A O 1
ATOM 2490 N N . HIS A 1 333 ? 57.254 -6.121 33.721 1.00 62.85 333 HIS A N 1
ATOM 2491 C CA . HIS A 1 333 ? 57.525 -4.689 33.798 1.00 62.09 333 HIS A CA 1
ATOM 2492 C C . HIS A 1 333 ? 57.974 -4.144 32.442 1.00 61.05 333 HIS A C 1
ATOM 2493 O O . HIS A 1 333 ? 57.614 -3.029 32.060 1.00 60.97 333 HIS A O 1
ATOM 2500 N N . SER A 1 334 ? 58.757 -4.947 31.726 1.00 59.86 334 SER A N 1
ATOM 2501 C CA . SER A 1 334 ? 59.224 -4.627 30.380 1.00 58.89 334 SER A CA 1
ATOM 2502 C C . SER A 1 334 ? 58.079 -4.598 29.357 1.00 58.11 334 SER A C 1
ATOM 2503 O O . SER A 1 334 ? 58.079 -3.769 28.444 1.00 57.85 334 SER A O 1
ATOM 2506 N N . LYS A 1 335 ? 57.117 -5.507 29.514 1.00 57.04 335 LYS A N 1
ATOM 2507 C CA . LYS A 1 335 ? 55.939 -5.573 28.643 1.00 56.17 335 LYS A CA 1
ATOM 2508 C C . LYS A 1 335 ? 54.996 -4.405 28.905 1.00 55.94 335 LYS A C 1
ATOM 2509 O O . LYS A 1 335 ? 54.445 -3.819 27.971 1.00 55.55 335 LYS A O 1
ATOM 2515 N N . TRP A 1 336 ? 54.822 -4.086 30.186 1.00 55.73 336 TRP A N 1
ATOM 2516 C CA . TRP A 1 336 ? 54.033 -2.944 30.629 1.00 55.74 336 TRP A CA 1
ATOM 2517 C C . TRP A 1 336 ? 54.541 -1.643 30.008 1.00 55.69 336 TRP A C 1
ATOM 2518 O O . TRP A 1 336 ? 53.746 -0.859 29.490 1.00 55.73 336 TRP A O 1
ATOM 2529 N N . ASN A 1 337 ? 55.858 -1.433 30.048 1.00 55.49 337 ASN A N 1
ATOM 2530 C CA . ASN A 1 337 ? 56.474 -0.229 29.484 1.00 55.62 337 ASN A CA 1
ATOM 2531 C C . ASN A 1 337 ? 56.273 -0.102 27.981 1.00 55.40 337 ASN A C 1
ATOM 2532 O O . ASN A 1 337 ? 55.951 0.979 27.493 1.00 55.73 337 ASN A O 1
ATOM 2537 N N . ILE A 1 338 ? 56.464 -1.204 27.255 1.00 55.07 338 ILE A N 1
ATOM 2538 C CA . ILE A 1 338 ? 56.228 -1.234 25.808 1.00 54.82 338 ILE A CA 1
ATOM 2539 C C . ILE A 1 338 ? 54.771 -0.876 25.507 1.00 54.43 338 ILE A C 1
ATOM 2540 O O . ILE A 1 338 ? 54.497 -0.092 24.599 1.00 54.55 338 ILE A O 1
ATOM 2545 N N . LEU A 1 339 ? 53.854 -1.438 26.290 1.00 53.97 339 LEU A N 1
ATOM 2546 C CA . LEU A 1 339 ? 52.427 -1.188 26.132 1.00 53.82 339 LEU A CA 1
ATOM 2547 C C . LEU A 1 339 ? 52.053 0.268 26.445 1.00 53.80 339 LEU A C 1
ATOM 2548 O O . LEU A 1 339 ? 51.361 0.912 25.657 1.00 53.38 339 LEU A O 1
ATOM 2553 N N . CYS A 1 340 ? 52.530 0.780 27.578 1.00 53.86 340 CYS A N 1
ATOM 2554 C CA . CYS A 1 340 ? 52.309 2.179 27.961 1.00 54.16 340 CYS A CA 1
ATOM 2555 C C . CYS A 1 340 ? 52.832 3.175 26.918 1.00 54.06 340 CYS A C 1
ATOM 2556 O O . CYS A 1 340 ? 52.191 4.191 26.661 1.00 54.04 340 CYS A O 1
ATOM 2559 N N . GLU A 1 341 ? 53.981 2.869 26.318 1.00 54.09 341 GLU A N 1
ATOM 2560 C CA . GLU A 1 341 ? 54.589 3.729 25.296 1.00 54.39 341 GLU A CA 1
ATOM 2561 C C . GLU A 1 341 ? 53.818 3.762 23.980 1.00 54.21 341 GLU A C 1
ATOM 2562 O O . GLU A 1 341 ? 53.762 4.800 23.308 1.00 54.20 341 GLU A O 1
ATOM 2568 N N . LYS A 1 342 ? 53.238 2.624 23.608 1.00 53.80 342 LYS A N 1
ATOM 2569 C CA . LYS A 1 342 ? 52.378 2.554 22.430 1.00 53.48 342 LYS A CA 1
ATOM 2570 C C . LYS A 1 342 ? 51.092 3.353 22.638 1.00 53.06 342 LYS A C 1
ATOM 2571 O O . LYS A 1 342 ? 50.656 4.074 21.741 1.00 52.85 342 LYS A O 1
ATOM 2577 N N . ILE A 1 343 ? 50.504 3.224 23.828 1.00 52.80 343 ILE A N 1
ATOM 2578 C CA . ILE A 1 343 ? 49.302 3.970 24.207 1.00 52.65 343 ILE A CA 1
ATOM 2579 C C . ILE A 1 343 ? 49.572 5.478 24.258 1.00 52.61 343 ILE A C 1
ATOM 2580 O O . ILE A 1 343 ? 48.773 6.273 23.759 1.00 52.39 343 ILE A O 1
ATOM 2585 N N . LYS A 1 344 ? 50.699 5.856 24.860 1.00 52.47 344 LYS A N 1
ATOM 2586 C CA . LYS A 1 344 ? 51.156 7.245 24.878 1.00 52.72 344 LYS A CA 1
ATOM 2587 C C . LYS A 1 344 ? 51.196 7.803 23.455 1.00 52.21 344 LYS A C 1
ATOM 2588 O O . LYS A 1 344 ? 50.770 8.935 23.207 1.00 52.34 344 LYS A O 1
ATOM 2594 N N . GLY A 1 345 ? 51.679 6.979 22.528 1.00 51.53 345 GLY A N 1
ATOM 2595 C CA . GLY A 1 345 ? 51.853 7.356 21.132 1.00 51.32 345 GLY A CA 1
ATOM 2596 C C . GLY A 1 345 ? 50.598 7.606 20.310 1.00 51.02 345 GLY A C 1
ATOM 2597 O O . GLY A 1 345 ? 50.693 8.100 19.189 1.00 51.08 345 GLY A O 1
ATOM 2598 N N . ILE A 1 346 ? 49.427 7.257 20.841 1.00 50.70 346 ILE A N 1
ATOM 2599 C CA . ILE A 1 346 ? 48.165 7.567 20.150 1.00 50.36 346 ILE A CA 1
ATOM 2600 C C . ILE A 1 346 ? 47.466 8.811 20.724 1.00 50.30 346 ILE A C 1
ATOM 2601 O O . ILE A 1 346 ? 46.383 9.192 20.270 1.00 50.21 346 ILE A O 1
ATOM 2606 N N . MET A 1 347 ? 48.109 9.448 21.701 1.00 50.29 347 MET A N 1
ATOM 2607 C CA . MET A 1 347 ? 47.550 10.609 22.387 1.00 50.37 347 MET A CA 1
ATOM 2608 C C . MET A 1 347 ? 48.295 11.891 22.033 1.00 50.40 347 MET A C 1
ATOM 2609 O O . MET A 1 347 ? 47.857 12.997 22.380 1.00 50.06 347 MET A O 1
#

CATH classification: 3.30.930.10 (+1 more: 3.30.390.50)

InterPro domains:
  IPR004143 Biotinyl protein ligase (BPL) and lipoyl protein ligase (LPL), catalytic domain [PF21948] (40-235)
  IPR004143 Biotinyl protein ligase (BPL) and lipoyl protein ligase (LPL), catalytic domain [PS51733] (57-243)
  IPR004562 Lipoyltransferase/lipoate-protein ligase [PTHR12561] (1-368)
  IPR004562 Lipoyltransferase/lipoate-protein ligase [TIGR00545] (31-338)
  IPR045864 Class II Aminoacyl-tRNA synthetase/Biotinyl protein ligase (BPL) and lipoyl protein ligase (LPL) [G3DSA:3.30.930.10] (28-271)
  IPR045864 Class II Aminoacyl-tRNA synthetase/Biotinyl protein ligase (BPL) and lipoyl protein ligase (LPL) [SSF55681] (33-274)

Sequence (329 aa):
GLILQSISNDVYHNLAVEDWIHDHMNLEGKPVLFLWRNSPTVVIGRHQNPWQECNLNLMREEGVKLARRRSGGGTVYHDMGNINLTFFTTKKKYDRMENLKLVVRALKAVHPHLDVQATKRFDLLLDGQFKISGTASKIGRNAAYHHCTLLCGTDGTFLSSLLKSPYQGIRSNATASTPALVKNLMEKDPTLTCEVVINAVATEYATSHQIDNHIHLINPTDETVFPGINSKAIELQTWEWIYGKTPKFSVDTSFTVLHSHVEIKVFIDVKNGRIEVCNIEAPDHWLPLEICDQLNSSLIGSKFSPIETTVDELHSKWNILCEKIKGIM

Radius of gyration: 22.86 Å; Cα contacts (8 Å, |Δi|>4): 691; chains: 1; bounding box: 37×74×47 Å

Secondary structure (DSSP, 8-state):
-EEEEES---HHHHHHHHHHHHHH---TT--EEEEE--SSEEEE-TT--HHHHS-HHHHHTTT-EEEE-SS-S--EEE-TTEEEEEEEE-GGG--HHHHHHHHHHHHHHHSTT--EEE-TTS-EEETTTEEEE-EEEEE-SS-EEEEEEEESS--HHHHHHHTS----SEEE-SPPP----B--HHHH-TT--HHHHHHHHHHHHHHHHT-----EEE-TT-TTTSTTHHHHHHHHHSHHHHTTT---EEEEEEEEEE--EEEEEEEEEEETTEEEEEEEE--TTTS-HHHHHHHHHHHTTSBS-SSTTT--HHHHHHHHHHHHHHTT-

Nearest PDB structures (foldseek):
  2e5a-assembly1_A  TM=1.003E+00  e=4.771E-74  Bos taurus
  4tvw-assembly1_A  TM=9.152E-01  e=6.969E-35  Escherichia coli
  3a7a-assembly1_A  TM=9.117E-01  e=1.195E-34  Escherichia coli K-12
  8crj-assembly1_A  TM=8.704E-01  e=2.311E-29  Listeria monocytogenes
  8crl-assembly1_A  TM=6.883E-01  e=2.123E-23  Listeria monocytogenes

Organism: Bos taurus (NCBI:txid9913)

Foldseek 3Di:
DAAAEEPDQDPLLLLLVVVQCQVDPQQVLNKYKYKYAHAWEKEAELQAALLLFFAVVVCVVVVHYYFYHDWGAGIFITHRQKMKIKIKHWPVPDDLVVLLVLLVQLLCVVPPPFPWDADPQGFIAGPVAATQKHWTWDDDPGIIMIMMMGGAPDPPVVRVRGRDRPFPQKDDPTDYHDDGHHDHPCVVPVVRGPVSSVLSSLVSVCVVSVHDSDYHYDYSVDCVVRPPSVVSSVVRPDCLRRQLSHAKMWGWDWDWDPPVIWIWTWIFIAHSQATQFTQIDTPCVQPNPVVSVVLRVCRHRHGQALVVQVCVSNVVVVVVVSVVSSSND

Solvent-accessible surface area: 15416 Å² total; per-residue (Å²): 29,44,2,12,34,8,101,21,57,39,0,9,38,0,7,0,0,1,14,27,0,19,80,104,38,111,8,132,76,77,26,0,0,0,0,10,46,0,34,53,0,0,4,0,0,58,92,0,0,0,1,58,15,0,28,2,67,39,4,98,129,101,60,11,60,10,0,1,18,56,0,30,34,25,14,37,5,8,18,72,13,0,0,3,0,0,6,0,18,23,103,196,146,63,63,76,53,89,12,0,109,4,0,19,110,0,0,87,74,58,46,95,176,4,75,10,71,32,38,194,130,38,12,0,36,0,38,35,113,49,30,0,2,9,32,14,29,66,84,17,217,101,0,0,4,1,14,6,14,0,12,0,40,2,72,31,115,48,18,62,42,0,48,158,30,67,24,131,33,42,159,33,158,12,57,71,30,81,130,56,132,51,47,16,0,69,111,85,18,100,84,0,40,7,97,54,0,7,81,11,0,1,64,30,3,2,102,49,62,172,49,118,81,95,34,79,121,18,60,0,59,47,82,128,84,9,79,32,0,45,71,33,5,118,85,1,106,45,44,92,14,10,42,10,92,4,41,136,3,23,7,66,24,54,25,69,1,151,115,138,110,5,74,0,89,0,82,1,42,1,95,95,0,98,1,73,62,6,63,1,75,17,42,117,129,6,1,42,104,107,29,3,65,104,8,12,80,72,10,83,38,29,36,2,16,16,126,85,18,94,168,167,116,83,128,59,20,71,78,63,0,18,96,81,1,56,40,34,1

GO terms:
  GO:0017118 lipoyltransferase activity (F, IDA)

B-factor: mean 45.54, std 10.23, range [25.54, 126.53]